Protein AF-X1VTB9-F1 (afdb_monomer)

Organism: NCBI:txid412755

Mean predicted aligned error: 8.74 Å

Foldseek 3Di:
DDEEAEDEEQEQAQADESAEQDAQQENYEYEHYEQEQHNAEPYEPDAQNHYNYEYEHYHYDNHNHAHYHDNYYHYHYHYDLPRFFLCAQWQWDKDDFPAWWAPSSQQANPFLDDWTIKTKDFDAFKDWTMKTKTFSVAKAWFKKKFWKWKAFQDPDWKKKKKWKWAAAPVPDIDTPDMDIDRDHDNDPVPRPDTDIDIDTDIHRMIMIIIIIRTHGGMIIMTTNYMTTGGPRD

Secondary structure (DSSP, 8-state):
---EEES-EEE--TTS-SEEE-TT--S-EEES-EEES-SSEEEEE--TT-BS-EEES-EEES-SSEEEEE-SBS-EEE--HHHHBTTTTPPPEEES-SB--S-GGGTTSS--SS-EEEEEEEESSS-EEEEEEEEEEEEEEEEEEEEEEEEE--TT---EEEEEEEESSSSS-EEEEEEEE----S-GGG---EEEEEEEEEEEEEEEEEEE-S--EEEEEEEEEEEEEE---

InterPro domains:
  IPR011050 Pectin lyase fold/virulence factor [SSF51126] (5-177)
  IPR012334 Pectin lyase fold [G3DSA:2.160.20.10] (1-123)
  IPR022441 Parallel beta-helix repeat-2 [TIGR03804] (18-64)
  IPR039448 Right handed beta helix domain [PF13229] (3-77)

Radius of gyration: 21.82 Å; Cα contacts (8 Å, |Δi|>4): 704; chains: 1; bounding box: 54×32×59 Å

Nearest PDB structures (foldseek):
  8iqe-assembly1_A  TM=3.278E-01  e=4.491E-06  Klebsiella phage VLC6
  8fdg-assembly1_A  TM=5.246E-01  e=2.686E-03  Homo sapiens
  7xyc-assembly1_A  TM=3.339E-01  e=5.557E-05  Klebsiella phage Kp7
  8c5g-assembly1_A  TM=4.663E-01  e=1.294E-02  Homo sapiens
  6i50-assembly1_A  TM=3.781E-01  e=1.682E-02  Spodoptera frugiperda

Structure (mmCIF, N/CA/C/O backbone):
data_AF-X1VTB9-F1
#
_entry.id   AF-X1VTB9-F1
#
loop_
_atom_site.group_PDB
_atom_site.id
_atom_site.type_symbol
_atom_site.label_atom_id
_atom_site.label_alt_id
_atom_site.label_comp_id
_atom_site.label_asym_id
_atom_site.label_entity_id
_atom_site.label_seq_id
_atom_site.pdbx_PDB_ins_code
_atom_site.Cartn_x
_atom_site.Cartn_y
_atom_site.Cartn_z
_atom_site.occupancy
_atom_site.B_iso_or_equiv
_atom_site.auth_seq_id
_atom_site.auth_comp_id
_atom_site.auth_asym_id
_atom_site.auth_atom_id
_atom_site.pdbx_PDB_model_num
ATOM 1 N N . ASP A 1 1 ? -15.730 -7.201 31.351 1.00 85.69 1 ASP A N 1
ATOM 2 C CA . ASP A 1 1 ? -16.719 -8.059 30.664 1.00 85.69 1 ASP A CA 1
ATOM 3 C C . ASP A 1 1 ? -15.997 -9.149 29.902 1.00 85.69 1 ASP A C 1
ATOM 5 O O . ASP A 1 1 ? -14.809 -9.267 30.089 1.00 85.69 1 ASP A O 1
ATOM 9 N N . TRP A 1 2 ? -16.691 -10.031 29.186 1.00 90.81 2 TRP A N 1
ATOM 10 C CA . TRP A 1 2 ? -16.076 -11.138 28.433 1.00 90.81 2 TRP A CA 1
ATOM 11 C C . TRP A 1 2 ? -16.922 -11.436 27.195 1.00 90.81 2 TRP A C 1
ATOM 13 O O . TRP A 1 2 ? -17.353 -12.569 26.968 1.00 90.81 2 TRP A O 1
ATOM 23 N N . ASN A 1 3 ? -17.272 -10.392 26.442 1.00 95.94 3 ASN A N 1
ATOM 24 C CA . ASN A 1 3 ? -18.124 -10.543 25.268 1.00 95.94 3 ASN A CA 1
ATOM 25 C C . ASN A 1 3 ? -17.295 -10.762 24.004 1.00 95.94 3 ASN A C 1
ATOM 27 O O . ASN A 1 3 ? -16.158 -10.304 23.896 1.00 95.94 3 ASN A O 1
ATOM 31 N N . ILE A 1 4 ? -17.915 -11.416 23.022 1.00 96.25 4 ILE A N 1
ATOM 32 C CA . ILE A 1 4 ? -17.405 -11.502 21.655 1.00 96.25 4 ILE A CA 1
ATOM 33 C C . ILE A 1 4 ? -18.403 -10.787 20.748 1.00 96.25 4 ILE A C 1
ATOM 35 O O . ILE A 1 4 ? -19.563 -11.188 20.656 1.00 96.25 4 ILE A O 1
ATOM 39 N N . ILE A 1 5 ? -17.950 -9.728 20.086 1.00 96.94 5 ILE A N 1
ATOM 40 C CA . ILE A 1 5 ? -18.726 -8.953 19.118 1.00 96.94 5 ILE A CA 1
ATOM 41 C C . ILE A 1 5 ? -18.139 -9.258 17.748 1.00 96.94 5 ILE A C 1
ATOM 43 O O . ILE A 1 5 ? -17.037 -8.807 17.434 1.00 96.94 5 ILE A O 1
ATOM 47 N N . SER A 1 6 ? -18.849 -10.058 16.953 1.00 96.56 6 SER A N 1
ATOM 48 C CA . SER A 1 6 ? -18.327 -10.536 15.672 1.00 96.56 6 SER A CA 1
ATOM 49 C C . SER A 1 6 ? -19.346 -10.595 14.549 1.00 96.56 6 SER A C 1
ATOM 51 O O . SER A 1 6 ? -20.549 -10.641 14.805 1.00 96.56 6 SER A O 1
ATOM 53 N N . ASP A 1 7 ? -18.833 -10.544 13.316 1.00 95.06 7 ASP A N 1
ATOM 54 C CA . ASP A 1 7 ? -19.584 -10.664 12.060 1.00 95.06 7 ASP A CA 1
ATOM 55 C C . ASP A 1 7 ? -20.713 -9.629 11.869 1.00 95.06 7 ASP A C 1
ATOM 57 O O . ASP A 1 7 ? -21.649 -9.837 11.090 1.00 95.06 7 ASP A O 1
ATOM 61 N N . ASN A 1 8 ? -20.641 -8.478 12.547 1.00 96.50 8 ASN A N 1
ATOM 62 C CA . ASN A 1 8 ? -21.623 -7.406 12.378 1.00 96.50 8 ASN A CA 1
ATOM 63 C C . ASN A 1 8 ? -21.300 -6.534 11.160 1.00 96.50 8 ASN A C 1
ATOM 65 O O . ASN A 1 8 ? -20.139 -6.339 10.797 1.00 96.50 8 ASN A O 1
ATOM 69 N N . GLN A 1 9 ? -22.339 -5.958 10.551 1.00 96.56 9 GLN A N 1
ATOM 70 C CA . GLN A 1 9 ? -22.217 -4.959 9.488 1.00 96.56 9 GLN A CA 1
ATOM 71 C C . GLN A 1 9 ? -22.796 -3.629 9.969 1.00 96.56 9 GLN A C 1
ATOM 73 O O . GLN A 1 9 ? -24.009 -3.495 10.127 1.00 96.56 9 GLN A O 1
ATOM 78 N N . CYS A 1 10 ? -21.929 -2.644 10.175 1.00 95.75 10 CYS A N 1
ATOM 79 C CA . CYS A 1 10 ? -22.282 -1.314 10.655 1.00 95.75 10 CYS A CA 1
ATOM 80 C C . CYS A 1 10 ? -22.034 -0.298 9.534 1.00 95.75 10 CYS A C 1
ATOM 82 O O . CYS A 1 10 ? -20.890 0.085 9.275 1.00 95.75 10 CYS A O 1
ATOM 84 N N . LEU A 1 11 ? -23.098 0.085 8.823 1.00 95.50 11 LEU A N 1
ATOM 85 C CA . LEU A 1 11 ? -23.012 0.791 7.541 1.00 95.50 11 LEU A CA 1
ATOM 86 C C . LEU A 1 11 ? -23.754 2.135 7.577 1.00 95.50 11 LEU A C 1
ATOM 88 O O . LEU A 1 11 ? -24.915 2.177 7.982 1.00 95.50 11 LEU A O 1
ATOM 92 N N . ASN A 1 12 ? -23.143 3.189 7.028 1.00 94.25 12 ASN A N 1
ATOM 93 C CA . ASN A 1 12 ? -23.790 4.470 6.699 1.00 94.25 12 ASN A CA 1
ATOM 94 C C . ASN A 1 12 ? -24.455 5.206 7.882 1.00 94.25 12 ASN A C 1
ATOM 96 O O . ASN A 1 12 ? -25.450 5.918 7.702 1.00 94.25 12 ASN A O 1
ATOM 100 N N . SER A 1 13 ? -23.942 5.052 9.104 1.00 92.00 13 SER A N 1
ATOM 101 C CA . SER A 1 13 ? -24.547 5.685 10.282 1.00 92.00 13 SER A CA 1
ATOM 102 C C . SER A 1 13 ? -24.167 7.164 10.377 1.00 92.00 13 SER A C 1
ATOM 104 O O . SER A 1 13 ? -23.154 7.501 10.969 1.00 92.00 13 SER A O 1
ATOM 106 N N . THR A 1 14 ? -24.986 8.071 9.841 1.00 90.69 14 THR A N 1
ATOM 107 C CA . THR A 1 14 ? -24.632 9.487 9.580 1.00 90.69 14 THR A CA 1
ATOM 108 C C . THR A 1 14 ? -24.033 10.284 10.753 1.00 90.69 14 THR A C 1
ATOM 110 O O . THR A 1 14 ? -23.287 11.217 10.501 1.00 90.69 14 THR A O 1
ATOM 113 N N . ASN A 1 15 ? -24.333 9.949 12.012 1.00 92.19 15 ASN A N 1
ATOM 114 C CA . ASN A 1 15 ? -23.818 10.650 13.204 1.00 92.19 15 ASN A CA 1
ATOM 115 C C . ASN A 1 15 ? -23.470 9.680 14.344 1.00 92.19 15 ASN A C 1
ATOM 117 O O . ASN A 1 15 ? -23.649 10.005 15.519 1.00 92.19 15 ASN A O 1
ATOM 121 N N . ALA A 1 16 ? -23.081 8.454 14.009 1.00 94.62 16 ALA A N 1
ATOM 122 C CA . ALA A 1 16 ? -22.786 7.438 15.007 1.00 94.62 16 ALA A CA 1
ATOM 123 C C . ALA A 1 16 ? -21.498 6.699 14.673 1.00 94.62 16 ALA A C 1
ATOM 125 O O . ALA A 1 16 ? -20.973 6.795 13.561 1.00 94.62 16 ALA A O 1
ATOM 126 N N . ASP A 1 17 ? -21.018 5.974 15.672 1.00 96.81 17 ASP A N 1
ATOM 127 C CA . ASP A 1 17 ? -19.964 4.988 15.512 1.00 96.81 17 ASP A CA 1
ATOM 128 C C . ASP A 1 17 ? -20.544 3.688 14.947 1.00 96.81 17 ASP A C 1
ATOM 130 O O . ASP A 1 17 ? -21.735 3.409 15.111 1.00 96.81 17 ASP A O 1
ATOM 134 N N . GLY A 1 18 ? -19.706 2.874 14.308 1.00 97.00 18 GLY A N 1
ATOM 135 C CA . GLY A 1 18 ? -20.114 1.539 13.879 1.00 97.00 18 GLY A CA 1
ATOM 136 C C . GLY A 1 18 ? -20.363 0.619 15.077 1.00 97.00 18 GLY A C 1
ATOM 137 O O . GLY A 1 18 ? -21.454 0.073 15.238 1.00 97.00 18 GLY A O 1
ATOM 138 N N . ILE A 1 19 ? -19.362 0.473 15.945 1.00 97.06 19 ILE A N 1
ATOM 139 C CA . ILE A 1 19 ? -19.459 -0.242 17.225 1.00 97.06 19 ILE A CA 1
ATOM 140 C C . ILE A 1 19 ? -19.008 0.697 18.339 1.00 97.06 19 ILE A C 1
ATOM 142 O O . ILE A 1 19 ? -17.944 1.307 18.254 1.00 97.06 19 ILE A O 1
ATOM 146 N N . TYR A 1 20 ? -19.807 0.781 19.398 1.00 96.56 20 TYR A N 1
ATOM 147 C CA . TYR A 1 20 ? -19.565 1.656 20.539 1.00 96.56 20 TYR A CA 1
ATOM 148 C C . TYR A 1 20 ? -19.321 0.831 21.805 1.00 96.56 20 TYR A C 1
ATOM 150 O O . TYR A 1 20 ? -20.203 0.093 22.249 1.00 96.56 20 TYR A O 1
ATOM 158 N N . VAL A 1 21 ? -18.135 0.970 22.394 1.00 95.88 21 VAL A N 1
ATOM 159 C CA . VAL A 1 21 ? -17.748 0.333 23.656 1.00 95.88 21 VAL A CA 1
ATOM 160 C C . VAL A 1 21 ? -17.904 1.366 24.767 1.00 95.88 21 VAL A C 1
ATOM 162 O O . VAL A 1 21 ? -17.142 2.329 24.864 1.00 95.88 21 VAL A O 1
ATOM 165 N N . SER A 1 22 ? -18.962 1.190 25.558 1.00 94.81 22 SER A N 1
ATOM 166 C CA . SER A 1 22 ? -19.358 2.111 26.627 1.00 94.81 22 SER A CA 1
ATOM 167 C C . SER A 1 22 ? -18.479 1.969 27.874 1.00 94.81 22 SER A C 1
ATOM 169 O O . SER A 1 22 ? -17.755 0.995 28.023 1.00 94.81 22 SER A O 1
ATOM 171 N N . THR A 1 23 ? -18.591 2.930 28.795 1.00 95.06 23 THR A N 1
ATOM 172 C CA . THR A 1 23 ? -17.895 2.969 30.091 1.00 95.06 23 THR A CA 1
ATOM 173 C C . THR A 1 23 ? -17.901 1.623 30.822 1.00 95.06 23 THR A C 1
ATOM 175 O O . THR A 1 23 ? -18.942 0.971 30.897 1.00 95.06 23 THR A O 1
ATOM 178 N N . ASP A 1 24 ? -16.748 1.268 31.399 1.00 94.44 24 ASP A N 1
ATOM 179 C CA . ASP A 1 24 ? -16.496 0.048 32.185 1.00 94.44 24 ASP A CA 1
ATOM 180 C C . ASP A 1 24 ? -16.687 -1.275 31.411 1.00 94.44 24 ASP A C 1
ATOM 182 O O . ASP A 1 24 ? -16.767 -2.347 32.017 1.00 94.44 24 ASP A O 1
ATOM 186 N N . ALA A 1 25 ? -16.738 -1.221 30.072 1.00 95.81 25 ALA A N 1
ATOM 187 C CA . ALA A 1 25 ? -16.795 -2.408 29.227 1.00 95.81 25 ALA A CA 1
ATOM 188 C C . ALA A 1 25 ? -15.388 -2.958 28.959 1.00 95.81 25 ALA A C 1
ATOM 190 O O . ALA A 1 25 ? -14.630 -2.455 28.124 1.00 95.81 25 ALA A O 1
ATOM 191 N N . ASN A 1 26 ? -15.070 -4.027 29.680 1.00 96.00 26 ASN A N 1
ATOM 192 C CA . ASN A 1 26 ? -13.715 -4.575 29.775 1.00 96.00 26 ASN A CA 1
ATOM 193 C C . ASN A 1 26 ? -13.594 -5.959 29.126 1.00 96.00 26 ASN A C 1
ATOM 195 O O . ASN A 1 26 ? -14.612 -6.620 28.957 1.00 96.00 26 ASN A O 1
ATOM 199 N N . ASP A 1 27 ? -12.383 -6.410 28.815 1.00 96.44 27 ASP A N 1
ATOM 200 C CA . ASP A 1 27 ? -12.055 -7.764 28.325 1.00 96.44 27 ASP A CA 1
ATOM 201 C C . ASP A 1 27 ? -12.965 -8.305 27.196 1.00 96.44 27 ASP A C 1
ATOM 203 O O . ASP A 1 27 ? -13.314 -9.488 27.149 1.00 96.44 27 ASP A O 1
ATOM 207 N N . ASN A 1 28 ? -13.372 -7.442 26.259 1.00 96.62 28 ASN A N 1
ATOM 208 C CA . ASN A 1 28 ? -14.161 -7.851 25.096 1.00 96.62 28 ASN A CA 1
ATOM 209 C C . ASN A 1 28 ? -13.268 -8.140 23.888 1.00 96.62 28 ASN A C 1
ATOM 211 O O . ASN A 1 28 ? -12.284 -7.445 23.646 1.00 96.62 28 ASN A O 1
ATOM 215 N N . LEU A 1 29 ? -13.668 -9.118 23.077 1.00 96.62 29 LEU A N 1
ATOM 216 C CA . LEU A 1 29 ? -13.105 -9.362 21.752 1.00 96.62 29 LEU A CA 1
ATOM 217 C C . LEU A 1 29 ? -14.059 -8.814 20.690 1.00 96.62 29 LEU A C 1
ATOM 219 O O . LEU A 1 29 ? -15.187 -9.286 20.551 1.00 96.62 29 LEU A O 1
ATOM 223 N N . ILE A 1 30 ? -13.599 -7.840 19.916 1.00 96.62 30 ILE A N 1
ATOM 224 C CA . ILE A 1 30 ? -14.330 -7.264 18.790 1.00 96.62 30 ILE A CA 1
ATOM 225 C C . ILE A 1 30 ? -13.622 -7.727 17.528 1.00 96.62 30 ILE A C 1
ATOM 227 O O . ILE A 1 30 ? -12.510 -7.274 17.256 1.00 96.62 30 ILE A O 1
ATOM 231 N N . THR A 1 31 ? -14.231 -8.645 16.778 1.00 95.38 31 THR A N 1
ATOM 232 C CA . THR A 1 31 ? -13.564 -9.289 15.640 1.00 95.38 31 THR A CA 1
ATOM 233 C C . THR A 1 31 ? -14.423 -9.439 14.401 1.00 95.38 31 THR A C 1
ATOM 235 O O . THR A 1 31 ? -15.628 -9.604 14.502 1.00 95.38 31 THR A O 1
ATOM 238 N N . ASP A 1 32 ? -13.810 -9.391 13.220 1.00 92.00 32 ASP A N 1
ATOM 239 C CA . ASP A 1 32 ? -14.457 -9.719 11.938 1.00 92.00 32 ASP A CA 1
ATOM 240 C C . ASP A 1 32 ? -15.696 -8.867 11.589 1.00 92.00 32 ASP A C 1
ATOM 242 O O . ASP A 1 32 ? -16.509 -9.225 10.735 1.00 92.00 32 ASP A O 1
ATOM 246 N N . ASN A 1 33 ? -15.843 -7.690 12.202 1.00 94.44 33 ASN A N 1
ATOM 247 C CA . ASN A 1 33 ? -16.931 -6.769 11.880 1.00 94.44 33 ASN A CA 1
ATOM 248 C C . ASN A 1 33 ? -16.588 -5.921 10.645 1.00 94.44 33 ASN A C 1
ATOM 250 O O . ASN A 1 33 ? -15.422 -5.679 10.328 1.00 94.44 33 ASN A O 1
ATOM 254 N N . LEU A 1 34 ? -17.612 -5.447 9.939 1.00 92.25 34 LEU A N 1
ATOM 255 C CA . LEU A 1 34 ? -17.501 -4.543 8.798 1.00 92.25 34 LEU A CA 1
ATOM 256 C C . LEU A 1 34 ? -18.112 -3.184 9.154 1.00 92.25 34 LEU A C 1
ATOM 258 O O . LEU A 1 34 ? -19.333 -3.065 9.221 1.00 92.25 34 LEU A O 1
ATOM 262 N N . C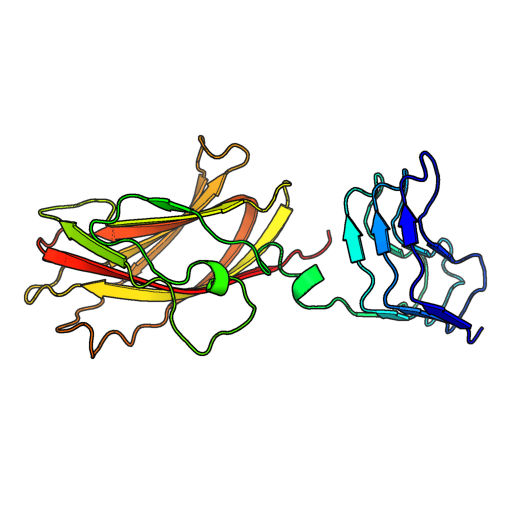YS A 1 35 ? -17.278 -2.160 9.328 1.00 94.00 35 CYS A N 1
ATOM 263 C CA . CYS A 1 35 ? -17.706 -0.802 9.664 1.00 94.00 35 CYS A CA 1
ATOM 264 C C . CYS A 1 35 ? -17.405 0.166 8.506 1.00 94.00 35 CYS A C 1
ATOM 266 O O . CYS A 1 35 ? -16.252 0.565 8.313 1.00 94.00 35 CYS A O 1
ATOM 268 N N . LEU A 1 36 ? -18.432 0.547 7.739 1.00 91.38 36 LEU A N 1
ATOM 269 C CA . LEU A 1 36 ? -18.297 1.383 6.538 1.00 91.38 36 LEU A CA 1
ATOM 270 C C . LEU A 1 36 ? -19.115 2.672 6.633 1.00 91.38 36 LEU A C 1
ATOM 272 O O . LEU A 1 36 ? -20.283 2.633 7.020 1.00 91.38 36 LEU A O 1
ATOM 276 N N . ASP A 1 37 ? -18.523 3.785 6.202 1.00 91.81 37 ASP A N 1
ATOM 277 C CA . ASP A 1 37 ? -19.203 5.067 5.968 1.00 91.81 37 ASP A CA 1
ATOM 278 C C . ASP A 1 37 ? -20.016 5.584 7.176 1.00 91.81 37 ASP A C 1
ATOM 280 O O . ASP A 1 37 ? -21.054 6.233 7.027 1.00 91.81 37 ASP A O 1
ATOM 284 N N . ASN A 1 38 ? -19.579 5.284 8.403 1.00 93.44 38 ASN A N 1
ATOM 285 C CA . ASN A 1 38 ? -20.201 5.835 9.607 1.00 93.44 38 ASN A CA 1
ATOM 286 C C . ASN A 1 38 ? -19.730 7.280 9.826 1.00 93.44 38 ASN A C 1
ATOM 288 O O . ASN A 1 38 ? -18.606 7.636 9.494 1.00 93.44 38 ASN A O 1
ATOM 292 N N . GLY A 1 39 ? -20.584 8.132 10.381 1.00 93.62 39 GLY A N 1
ATOM 293 C CA . GLY A 1 39 ? -20.320 9.560 10.551 1.00 93.62 39 GLY A CA 1
ATOM 294 C C . GLY A 1 39 ? -19.174 9.854 11.514 1.00 93.62 39 GLY A C 1
ATOM 295 O O . GLY A 1 39 ? -18.471 10.843 11.326 1.00 93.62 39 GLY A O 1
ATOM 296 N N . ASN A 1 40 ? -18.964 8.976 12.500 1.00 95.56 40 ASN A N 1
ATOM 297 C CA . ASN A 1 40 ? -17.880 9.078 13.472 1.00 95.56 40 ASN A CA 1
ATOM 298 C C . ASN A 1 40 ? -16.833 7.976 13.233 1.00 95.56 40 ASN A C 1
ATOM 300 O O . ASN A 1 40 ? -16.237 7.928 12.157 1.00 95.56 40 ASN A O 1
ATOM 304 N N . TYR A 1 41 ? -16.578 7.114 14.222 1.00 94.31 41 TYR A N 1
ATOM 305 C CA . TYR A 1 41 ? -15.556 6.075 14.147 1.00 94.31 41 TYR A CA 1
ATOM 306 C C . TYR A 1 41 ? -16.127 4.733 13.680 1.00 94.31 41 TYR A C 1
ATOM 308 O O . TYR A 1 41 ? -17.306 4.433 13.861 1.00 94.31 41 TYR A O 1
ATOM 316 N N . GLY A 1 42 ? -15.282 3.873 13.111 1.00 94.62 42 GLY A N 1
ATOM 317 C CA . GLY A 1 42 ? -15.662 2.484 12.847 1.00 94.62 42 GLY A CA 1
ATOM 318 C C . GLY A 1 42 ? -15.903 1.704 14.144 1.00 94.62 42 GLY A C 1
ATOM 319 O O . GLY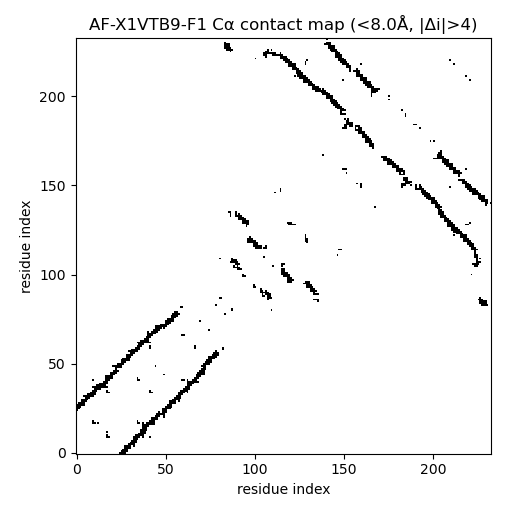 A 1 42 ? -16.965 1.106 14.319 1.00 94.62 42 GLY A O 1
ATOM 320 N N . ILE A 1 43 ? -14.939 1.751 15.067 1.00 95.88 43 ILE A N 1
ATOM 321 C CA . ILE A 1 43 ? -15.079 1.280 16.454 1.00 95.88 43 ILE A CA 1
ATOM 322 C C . ILE A 1 43 ? -14.650 2.407 17.399 1.00 95.88 43 ILE A C 1
ATOM 324 O O . ILE A 1 43 ? -13.597 3.010 17.208 1.00 95.88 43 ILE A O 1
ATOM 328 N N . ASN A 1 44 ? -15.452 2.681 18.425 1.00 96.81 44 ASN A N 1
ATOM 329 C CA . ASN A 1 44 ? -15.187 3.721 19.413 1.00 96.81 44 ASN A CA 1
ATOM 330 C C . ASN A 1 44 ? -15.138 3.132 20.828 1.00 96.81 44 ASN A C 1
ATOM 332 O O . ASN A 1 44 ? -16.173 2.745 21.374 1.00 96.81 44 ASN A O 1
ATOM 336 N N . ILE A 1 45 ? -13.945 3.086 21.423 1.00 95.44 45 ILE A N 1
ATOM 337 C CA . ILE A 1 45 ? -13.733 2.843 22.851 1.00 95.44 45 ILE A CA 1
ATOM 338 C C . ILE A 1 45 ? -13.650 4.200 23.538 1.00 95.44 45 ILE A C 1
ATOM 340 O O . ILE A 1 45 ? -12.636 4.893 23.487 1.00 95.44 45 ILE A O 1
ATOM 344 N N . VAL A 1 46 ? -14.758 4.601 24.157 1.00 95.12 46 VAL A N 1
ATOM 345 C CA . VAL A 1 46 ? -15.000 6.016 24.471 1.00 95.12 46 VAL A CA 1
ATOM 346 C C . VAL A 1 46 ? -14.397 6.485 25.800 1.00 95.12 46 VAL A C 1
ATOM 348 O O . VAL A 1 46 ? -14.239 7.685 26.020 1.00 95.12 46 VAL A O 1
ATOM 351 N N . HIS A 1 47 ? -14.051 5.570 26.708 1.00 95.00 47 HIS A N 1
ATOM 352 C CA . HIS A 1 47 ? -13.610 5.916 28.061 1.00 95.00 47 HIS A CA 1
ATOM 353 C C . HIS A 1 47 ? -12.387 5.125 28.507 1.00 95.00 47 HIS A C 1
ATOM 355 O O . HIS A 1 47 ? -12.306 3.925 28.273 1.00 95.00 47 HIS A O 1
ATOM 361 N N . SER A 1 48 ? -11.523 5.777 29.290 1.00 95.00 48 SER A N 1
ATOM 362 C CA . SER A 1 48 ? -10.303 5.193 29.873 1.00 95.00 48 SER A CA 1
ATOM 363 C C . SER A 1 48 ? -10.546 4.062 30.858 1.00 95.00 48 SER A C 1
ATOM 365 O O . SER A 1 48 ? -9.607 3.365 31.229 1.00 95.00 48 SER A O 1
ATOM 367 N N . THR A 1 49 ? -11.787 3.889 31.310 1.00 95.19 49 THR A N 1
ATOM 368 C CA . THR A 1 49 ? -12.167 2.765 32.165 1.00 95.19 49 THR A CA 1
ATOM 369 C C . THR A 1 49 ? -12.509 1.502 31.384 1.00 95.19 49 THR A C 1
ATOM 371 O O . THR A 1 49 ? -12.676 0.467 32.015 1.00 95.19 49 THR A O 1
ATOM 374 N N . CYS A 1 50 ? -12.592 1.569 30.050 1.00 95.81 50 CYS A N 1
ATOM 375 C CA . CYS A 1 50 ? -12.709 0.392 29.195 1.00 95.81 50 CYS A CA 1
ATOM 376 C C . CYS A 1 50 ? -11.314 -0.222 29.058 1.00 95.81 50 CYS A C 1
ATOM 378 O O . CYS A 1 50 ? -10.451 0.371 28.403 1.00 95.81 50 CYS A O 1
ATOM 380 N N . ASP A 1 51 ? -11.081 -1.363 29.699 1.00 94.69 51 ASP A N 1
ATOM 381 C CA . ASP A 1 51 ? -9.764 -1.986 29.773 1.00 94.69 51 ASP A CA 1
ATOM 382 C C . ASP A 1 51 ? -9.680 -3.371 29.114 1.00 94.69 51 ASP A C 1
ATOM 384 O O . ASP A 1 51 ? -10.662 -4.110 29.026 1.00 94.69 51 ASP A O 1
ATOM 388 N N . ARG A 1 52 ? -8.485 -3.715 28.613 1.00 94.31 52 ARG A N 1
ATOM 389 C CA . ARG A 1 52 ? -8.150 -5.051 28.074 1.00 94.31 52 ARG A CA 1
ATOM 390 C C . ARG A 1 52 ? -9.044 -5.534 26.927 1.00 94.31 52 ARG A C 1
ATOM 392 O O . ARG A 1 52 ? -9.286 -6.729 26.779 1.00 94.31 52 ARG A O 1
ATOM 399 N N . ASN A 1 53 ? -9.553 -4.624 26.102 1.00 95.69 53 ASN A N 1
ATOM 400 C CA . ASN A 1 53 ? -10.323 -4.998 24.918 1.00 95.69 53 ASN A CA 1
ATOM 401 C C . ASN A 1 53 ? -9.388 -5.384 23.764 1.00 95.69 53 ASN A C 1
ATOM 403 O O . ASN A 1 53 ? -8.337 -4.778 23.583 1.00 95.69 53 ASN A O 1
ATOM 407 N N . VAL A 1 54 ? -9.779 -6.363 22.954 1.00 95.81 54 VAL A N 1
ATOM 408 C CA . VAL A 1 54 ? -9.025 -6.797 21.773 1.00 95.81 54 VAL A CA 1
ATOM 409 C C . VAL A 1 54 ? -9.838 -6.492 20.524 1.00 95.81 54 VAL A C 1
ATOM 411 O O . VAL A 1 54 ? -10.971 -6.952 20.388 1.00 95.81 54 VAL A O 1
ATOM 414 N N . LEU A 1 55 ? -9.262 -5.724 19.603 1.00 94.56 55 LEU A N 1
ATOM 415 C CA . LEU A 1 55 ? -9.840 -5.418 18.297 1.00 94.56 55 LEU A CA 1
ATOM 416 C C . LEU A 1 55 ? -9.046 -6.170 17.238 1.00 94.56 55 LEU A C 1
ATOM 418 O O . LEU A 1 55 ? -7.898 -5.828 16.977 1.00 94.56 55 LEU A O 1
ATOM 422 N N . GLU A 1 56 ? -9.651 -7.163 16.599 1.00 92.44 56 GLU A N 1
ATOM 423 C CA . GLU A 1 56 ? -8.958 -8.039 15.651 1.00 92.44 56 GLU A CA 1
ATOM 424 C C . GLU A 1 56 ? -9.733 -8.147 14.330 1.00 92.44 56 GLU A C 1
ATOM 426 O O . GLU A 1 56 ? -10.952 -8.142 14.325 1.00 92.44 56 GLU A O 1
ATOM 431 N N . ASN A 1 57 ? -9.070 -8.179 13.174 1.00 88.25 57 ASN A N 1
ATOM 432 C CA . ASN A 1 57 ? -9.702 -8.501 11.877 1.00 88.25 57 ASN A CA 1
ATOM 433 C C . ASN A 1 57 ? -10.951 -7.670 11.462 1.00 88.25 57 ASN A C 1
ATOM 435 O O . ASN A 1 57 ? -11.671 -8.041 10.537 1.00 88.25 57 ASN A O 1
ATOM 439 N N . ASN A 1 58 ? -11.192 -6.491 12.049 1.00 90.25 58 ASN A N 1
ATOM 440 C CA . ASN A 1 58 ? -12.336 -5.631 11.699 1.00 90.25 58 ASN A CA 1
ATOM 441 C C . ASN A 1 58 ? -12.064 -4.770 10.456 1.00 90.25 58 ASN A C 1
ATOM 443 O O . ASN A 1 58 ? -11.069 -4.055 10.379 1.00 90.25 58 ASN A O 1
ATOM 447 N N . ARG A 1 59 ? -12.939 -4.796 9.454 1.00 87.75 59 ARG A N 1
ATOM 448 C CA . ARG A 1 59 ? -12.761 -4.054 8.196 1.00 87.75 59 ARG A CA 1
ATOM 449 C C . ARG A 1 59 ? -13.377 -2.661 8.289 1.00 87.75 59 ARG A C 1
ATOM 451 O O . ARG A 1 59 ? -14.550 -2.529 8.628 1.00 87.75 59 ARG A O 1
ATOM 458 N N . PHE A 1 60 ? -12.604 -1.642 7.915 1.00 87.62 60 PHE A N 1
ATOM 459 C CA . PHE A 1 60 ? -13.004 -0.235 7.981 1.00 87.62 60 PHE A CA 1
ATOM 460 C C . PHE A 1 60 ? -12.867 0.452 6.622 1.00 87.62 60 PHE A C 1
ATOM 462 O O . PHE A 1 60 ? -11.880 0.229 5.925 1.00 87.62 60 PHE A O 1
ATOM 469 N N . ASN A 1 61 ? -13.805 1.329 6.271 1.00 84.19 61 ASN A N 1
ATOM 470 C CA . ASN A 1 61 ? -13.663 2.258 5.146 1.00 84.19 61 ASN A CA 1
ATOM 471 C C . ASN A 1 61 ? -14.592 3.465 5.336 1.00 84.19 61 ASN A C 1
ATOM 473 O O . ASN A 1 61 ? -15.688 3.303 5.864 1.00 84.19 61 ASN A O 1
ATOM 477 N N . GLY A 1 62 ? -14.161 4.654 4.917 1.00 80.19 62 GLY A N 1
ATOM 478 C CA . GLY A 1 62 ? -15.022 5.840 4.812 1.00 80.19 62 GLY A CA 1
ATOM 479 C C . GLY A 1 62 ? -15.638 6.379 6.112 1.00 80.19 62 GLY A C 1
ATOM 480 O O . GLY A 1 62 ? -16.511 7.238 6.047 1.00 80.19 62 GLY A O 1
ATOM 481 N N . ASN A 1 63 ? -15.214 5.913 7.292 1.00 87.38 63 ASN A N 1
ATOM 482 C CA . ASN A 1 63 ? -15.723 6.427 8.568 1.00 87.38 63 ASN A CA 1
ATOM 483 C C . ASN A 1 63 ? -15.200 7.857 8.819 1.00 87.38 63 ASN A C 1
ATOM 485 O O . ASN A 1 63 ? -14.000 8.106 8.700 1.00 87.38 63 ASN A O 1
ATOM 489 N N . GLY A 1 64 ? -16.097 8.792 9.135 1.00 88.00 64 GLY A N 1
ATOM 490 C CA . GLY A 1 64 ? -15.863 10.234 9.045 1.00 88.00 64 GLY A CA 1
ATOM 491 C C . GLY A 1 64 ? -14.870 10.812 10.054 1.00 88.00 64 GLY A C 1
ATOM 492 O O . GLY A 1 64 ? -14.123 11.723 9.701 1.00 88.00 64 GLY A O 1
ATOM 493 N N . ALA A 1 65 ? -14.836 10.296 11.286 1.00 88.31 65 ALA A N 1
ATOM 494 C CA . ALA A 1 65 ? -13.908 10.755 12.327 1.00 88.31 65 ALA A CA 1
ATOM 495 C C . ALA A 1 65 ? -12.629 9.906 12.421 1.00 88.31 65 ALA A C 1
ATOM 497 O O . ALA A 1 65 ? -11.628 10.372 12.960 1.00 88.31 65 ALA A O 1
ATOM 498 N N . GLY A 1 66 ? -12.653 8.672 11.909 1.00 85.12 66 GLY A N 1
ATOM 499 C CA . GLY A 1 66 ? -11.512 7.756 11.922 1.00 85.12 66 GLY A CA 1
ATOM 500 C C . GLY A 1 66 ? -11.928 6.285 11.907 1.00 85.12 66 GLY A C 1
ATOM 501 O O . GLY A 1 66 ? -13.106 5.940 11.978 1.00 85.12 66 GLY A O 1
ATOM 502 N N . THR A 1 67 ? -10.959 5.377 11.820 1.00 89.88 67 THR A N 1
ATOM 503 C CA . THR A 1 67 ? -11.228 3.929 11.847 1.00 89.88 67 THR A CA 1
ATOM 504 C C . THR A 1 67 ? -11.509 3.436 13.264 1.00 89.88 67 THR A C 1
ATOM 506 O O . THR A 1 67 ? -12.531 2.786 13.492 1.00 89.88 67 THR A O 1
ATOM 509 N N . ILE A 1 68 ? -10.637 3.780 14.211 1.00 92.50 68 ILE A N 1
ATOM 510 C CA . ILE A 1 68 ? -10.719 3.394 15.620 1.00 92.50 68 ILE A CA 1
ATOM 511 C C . ILE A 1 68 ? -10.450 4.633 16.477 1.00 92.50 68 ILE A C 1
ATOM 513 O O . ILE A 1 68 ? -9.463 5.329 16.256 1.00 92.50 68 ILE A O 1
ATOM 517 N N . ASN A 1 69 ? -11.307 4.889 17.464 1.00 93.94 69 ASN A N 1
ATOM 518 C CA . ASN A 1 69 ? -10.968 5.739 18.603 1.00 93.94 69 ASN A CA 1
ATOM 519 C C . ASN A 1 69 ? -10.730 4.846 19.815 1.00 93.94 69 ASN A C 1
ATOM 521 O O . ASN A 1 69 ? -11.623 4.086 20.191 1.00 93.94 69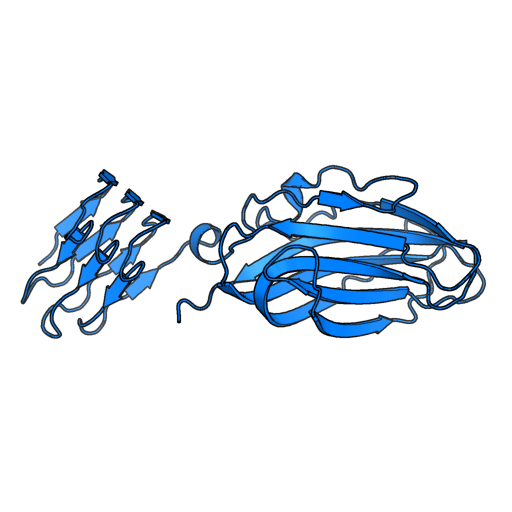 ASN A O 1
ATOM 525 N N . ASP A 1 70 ? -9.555 4.954 20.426 1.00 93.25 70 ASP A N 1
ATOM 526 C CA . ASP A 1 70 ? -9.216 4.236 21.648 1.00 93.25 70 ASP A CA 1
ATOM 527 C C . ASP A 1 70 ? -8.849 5.223 22.752 1.00 93.25 70 ASP A C 1
ATOM 529 O O . ASP A 1 70 ? -7.722 5.696 22.866 1.00 93.25 70 ASP A O 1
ATOM 533 N N . SER A 1 71 ? -9.849 5.565 23.557 1.00 94.31 71 SER A N 1
ATOM 534 C CA . SER A 1 71 ? -9.652 6.286 24.813 1.00 94.31 71 SER A CA 1
ATOM 535 C C . SER A 1 71 ? -9.496 5.339 26.002 1.00 94.31 71 SER A C 1
ATOM 537 O O . SER A 1 71 ? -9.421 5.834 27.124 1.00 94.31 71 SER A O 1
ATOM 539 N N . GLY A 1 72 ? -9.506 4.018 25.774 1.00 91.75 72 GLY A N 1
ATOM 540 C CA . GLY A 1 72 ? -9.390 2.969 26.781 1.00 91.75 72 GLY A CA 1
ATOM 541 C C . GLY A 1 72 ? -7.987 2.837 27.364 1.00 91.75 72 GLY A C 1
ATOM 542 O O . GLY A 1 72 ? -7.093 3.647 27.118 1.00 91.75 72 GLY A O 1
ATOM 543 N N . THR A 1 73 ? -7.792 1.807 28.183 1.00 88.06 73 THR A N 1
ATOM 544 C CA . THR A 1 73 ? -6.461 1.427 28.669 1.00 88.06 73 THR A CA 1
ATOM 545 C C . THR A 1 73 ? -6.180 -0.031 28.337 1.00 88.06 73 THR A C 1
ATOM 547 O O . THR A 1 73 ? -7.039 -0.887 28.512 1.00 88.06 73 THR A O 1
ATOM 550 N N . ASP A 1 74 ? -4.970 -0.331 27.860 1.00 91.50 74 ASP A N 1
ATOM 551 C CA . ASP A 1 74 ? -4.569 -1.708 27.520 1.00 91.50 74 ASP A CA 1
ATOM 552 C C . ASP A 1 74 ? -5.455 -2.360 26.437 1.00 91.50 74 ASP A C 1
ATOM 554 O O . ASP A 1 74 ? -5.703 -3.564 26.453 1.00 91.50 74 ASP A O 1
ATOM 558 N N . THR A 1 75 ? -5.977 -1.563 25.500 1.00 91.75 75 THR A N 1
ATOM 559 C CA . THR A 1 75 ? -6.627 -2.091 24.298 1.00 91.75 75 THR A CA 1
ATOM 560 C C . THR A 1 75 ? -5.561 -2.648 23.356 1.00 91.75 75 THR A C 1
ATOM 562 O O . THR A 1 75 ? -4.599 -1.963 23.005 1.00 91.75 75 THR A O 1
ATOM 565 N N . GLU A 1 76 ? -5.746 -3.879 22.893 1.00 92.50 76 GLU A N 1
ATOM 566 C CA . GLU A 1 76 ? -4.885 -4.495 21.891 1.00 92.50 76 GLU A CA 1
ATOM 567 C C . GLU A 1 76 ? -5.542 -4.415 20.509 1.00 92.50 76 GLU A C 1
ATOM 569 O O . GLU A 1 76 ? -6.602 -4.996 20.275 1.00 92.50 76 GLU A O 1
ATOM 574 N N . ILE A 1 77 ? -4.906 -3.715 19.569 1.00 89.50 77 ILE A N 1
ATOM 575 C CA . ILE A 1 77 ? -5.378 -3.612 18.184 1.00 89.50 77 ILE A CA 1
ATOM 576 C C . ILE A 1 77 ? -4.532 -4.536 17.301 1.00 89.50 77 ILE A C 1
ATOM 578 O O . ILE A 1 77 ? -3.345 -4.300 17.080 1.00 89.50 77 ILE A O 1
ATOM 582 N N . ARG A 1 78 ? -5.158 -5.586 16.769 1.00 88.06 78 ARG A N 1
ATOM 583 C CA . ARG A 1 78 ? -4.565 -6.594 15.883 1.00 88.06 78 ARG A CA 1
ATOM 584 C C . ARG A 1 78 ? -5.107 -6.432 14.467 1.00 88.06 78 ARG A C 1
ATOM 586 O O . ARG A 1 78 ? -6.130 -7.006 14.093 1.00 88.06 78 ARG A O 1
ATOM 593 N N . LEU A 1 79 ? -4.418 -5.626 13.667 1.00 78.50 79 LEU A N 1
ATOM 594 C CA . LEU A 1 79 ? -4.752 -5.462 12.255 1.00 78.50 79 LEU A CA 1
ATOM 595 C C . LEU A 1 79 ? -4.117 -6.577 11.413 1.00 78.50 79 LEU A C 1
ATOM 597 O O . LEU A 1 79 ? -2.957 -6.942 11.584 1.00 78.50 79 LEU A O 1
ATOM 601 N N . THR A 1 80 ? -4.880 -7.096 10.460 1.00 74.81 80 THR A N 1
ATOM 602 C CA . THR A 1 80 ? -4.380 -7.938 9.372 1.00 74.81 80 THR A CA 1
ATOM 603 C C . THR A 1 80 ? -3.487 -7.139 8.431 1.00 74.81 80 THR A C 1
ATOM 605 O O . THR A 1 80 ? -3.632 -5.924 8.267 1.00 74.81 80 THR A O 1
ATOM 608 N N . MET A 1 81 ? -2.639 -7.851 7.689 1.00 67.88 81 MET A N 1
ATOM 609 C CA . MET A 1 81 ? -1.876 -7.252 6.595 1.00 67.88 81 MET A CA 1
ATOM 610 C C . MET A 1 81 ? -2.756 -6.543 5.564 1.00 67.88 81 MET A C 1
ATOM 612 O O . MET A 1 81 ? -2.353 -5.504 5.063 1.00 67.88 81 MET A O 1
ATOM 616 N N . ALA A 1 82 ? -3.960 -7.044 5.277 1.00 68.31 82 ALA A N 1
ATOM 617 C CA . ALA A 1 82 ? -4.883 -6.397 4.343 1.00 68.31 82 ALA A CA 1
ATOM 618 C C . ALA A 1 82 ? -5.429 -5.052 4.862 1.00 68.31 82 ALA A C 1
ATOM 620 O O . ALA A 1 82 ? -5.856 -4.213 4.075 1.00 68.31 82 ALA A O 1
ATOM 621 N N . GLN A 1 83 ? -5.430 -4.838 6.181 1.00 72.69 83 GLN A N 1
ATOM 622 C CA . GLN A 1 83 ? -5.852 -3.577 6.797 1.00 72.69 83 GLN A CA 1
ATOM 623 C C . GLN A 1 83 ? -4.709 -2.569 6.891 1.00 72.69 83 GLN A C 1
ATOM 625 O O . GLN A 1 83 ? -4.954 -1.372 6.758 1.00 72.69 83 GLN A O 1
ATOM 630 N N . MET A 1 84 ? -3.483 -3.049 7.107 1.00 82.06 84 MET A N 1
ATOM 631 C CA . MET A 1 84 ? -2.298 -2.198 7.204 1.00 82.06 84 MET A CA 1
ATOM 632 C C . MET A 1 84 ? -1.714 -1.856 5.832 1.00 82.06 84 MET A C 1
ATOM 634 O O . MET A 1 84 ? -1.309 -0.724 5.606 1.00 82.06 84 MET A O 1
ATOM 638 N N . ASN A 1 85 ? -1.667 -2.808 4.898 1.00 90.12 85 ASN A N 1
ATOM 639 C CA . ASN A 1 85 ? -1.115 -2.598 3.565 1.00 90.12 85 ASN A CA 1
ATOM 640 C C . ASN A 1 85 ? -2.179 -2.032 2.616 1.00 90.12 85 ASN A C 1
ATOM 642 O O . ASN A 1 85 ? -3.020 -2.766 2.098 1.00 90.12 85 ASN A O 1
ATOM 646 N N . ARG A 1 86 ? -2.090 -0.737 2.311 1.00 91.06 86 ARG A N 1
ATOM 647 C CA . ARG A 1 86 ? -2.985 -0.036 1.373 1.00 91.06 86 ARG A CA 1
ATOM 648 C C . ARG A 1 86 ? -2.861 -0.504 -0.076 1.00 91.06 86 ARG A C 1
ATOM 650 O O . ARG A 1 86 ? -3.723 -0.184 -0.888 1.00 91.06 86 ARG A O 1
ATOM 657 N N . LEU A 1 87 ? -1.823 -1.274 -0.398 1.00 93.12 87 LEU A N 1
ATOM 658 C CA . LEU A 1 87 ? -1.638 -1.896 -1.708 1.00 93.12 87 LEU A CA 1
ATOM 659 C C . LEU A 1 87 ? -2.106 -3.352 -1.754 1.00 93.12 87 LEU A C 1
ATOM 661 O O . LEU A 1 87 ? -2.010 -3.968 -2.814 1.00 93.12 87 LEU A O 1
ATOM 665 N N . TYR A 1 88 ? -2.632 -3.901 -0.651 1.00 91.56 88 TYR A N 1
ATOM 666 C CA . TYR A 1 88 ? -3.072 -5.292 -0.616 1.00 91.56 88 TYR A CA 1
ATOM 667 C C . TYR A 1 88 ? -4.206 -5.550 -1.620 1.00 91.56 88 TYR A C 1
ATOM 669 O O . TYR A 1 88 ? -5.294 -4.987 -1.501 1.00 91.56 88 TYR A O 1
ATOM 677 N N . GLY A 1 89 ? -3.955 -6.397 -2.621 1.00 88.94 89 GLY A N 1
ATOM 678 C CA . GLY A 1 89 ? -4.891 -6.699 -3.709 1.00 88.94 89 GLY A CA 1
ATOM 679 C C . GLY A 1 89 ? -5.061 -5.581 -4.748 1.00 88.94 89 GLY A C 1
ATOM 680 O O . GLY A 1 89 ? -5.888 -5.708 -5.653 1.00 88.94 89 GLY A O 1
ATOM 681 N N . VAL A 1 90 ? -4.291 -4.492 -4.655 1.00 92.88 90 VAL A N 1
ATOM 682 C CA . VAL A 1 90 ? -4.321 -3.396 -5.632 1.00 92.88 90 VAL A CA 1
ATOM 683 C C . VAL A 1 90 ? -3.426 -3.753 -6.816 1.00 92.88 90 VAL A C 1
ATOM 685 O O . VAL A 1 90 ? -2.210 -3.881 -6.687 1.00 92.88 90 VAL A O 1
ATOM 688 N N . THR A 1 91 ? -4.028 -3.875 -8.001 1.00 94.88 91 THR A N 1
ATOM 689 C CA . THR A 1 91 ? -3.287 -4.124 -9.246 1.00 94.88 91 THR A CA 1
ATOM 690 C C . THR A 1 91 ? -2.717 -2.807 -9.789 1.00 94.88 91 THR A C 1
ATOM 692 O O . THR A 1 91 ? -3.499 -1.896 -10.078 1.00 94.88 91 THR A O 1
ATOM 695 N N . PRO A 1 92 ? -1.390 -2.667 -9.958 1.00 96.69 92 PRO A N 1
ATOM 696 C CA . PRO A 1 92 ? -0.811 -1.471 -10.548 1.00 96.69 92 PRO A CA 1
ATOM 697 C C . PRO A 1 92 ? -1.111 -1.363 -12.041 1.00 96.69 92 PRO A C 1
ATOM 699 O O . PRO A 1 92 ? -1.309 -2.356 -12.740 1.00 96.69 92 PRO A O 1
ATOM 702 N N . THR A 1 93 ? -1.052 -0.138 -12.556 1.00 96.31 93 THR A N 1
ATOM 703 C CA . THR A 1 93 ? -1.030 0.120 -13.999 1.00 96.31 93 THR A CA 1
ATOM 704 C C . THR A 1 93 ? 0.412 0.179 -14.494 1.00 96.31 93 THR A C 1
ATOM 706 O O . THR A 1 93 ? 1.222 0.938 -13.953 1.00 96.31 93 THR A O 1
ATOM 709 N N . ALA A 1 94 ? 0.724 -0.597 -15.532 1.00 96.19 94 ALA A N 1
ATOM 710 C CA . ALA A 1 94 ? 2.001 -0.542 -16.233 1.00 96.19 94 ALA A CA 1
ATOM 711 C C . ALA A 1 94 ? 1.974 0.472 -17.383 1.00 96.19 94 ALA A C 1
ATOM 713 O O . ALA A 1 94 ? 0.944 0.678 -18.024 1.00 96.19 94 ALA A O 1
ATOM 714 N N . ALA A 1 95 ? 3.115 1.110 -17.642 1.00 96.69 95 ALA A N 1
ATOM 715 C CA . ALA A 1 95 ? 3.299 1.972 -18.804 1.00 96.69 95 ALA A CA 1
ATOM 716 C C . ALA A 1 95 ? 4.761 1.981 -19.269 1.00 96.69 95 ALA A C 1
ATOM 718 O O . ALA A 1 95 ? 5.671 1.724 -18.478 1.00 96.69 95 ALA A O 1
ATOM 719 N N . ILE A 1 96 ? 4.962 2.382 -20.531 1.00 95.94 96 ILE A N 1
ATOM 720 C CA . ILE A 1 96 ? 6.249 2.654 -21.205 1.00 95.94 96 ILE A CA 1
ATOM 721 C C . ILE A 1 96 ? 7.010 1.412 -21.700 1.00 95.94 96 ILE A C 1
ATOM 723 O O . ILE A 1 96 ? 7.787 1.541 -22.645 1.00 95.94 96 ILE A O 1
ATOM 727 N N . TRP A 1 97 ? 6.779 0.239 -21.121 1.00 94.06 97 TRP A N 1
ATOM 728 C CA . TRP A 1 97 ? 7.465 -0.998 -21.493 1.00 94.06 97 TRP A CA 1
ATOM 729 C C . TRP A 1 97 ? 7.287 -1.367 -22.979 1.00 94.06 97 TRP A C 1
ATOM 731 O O . TRP A 1 97 ? 6.235 -1.110 -23.562 1.00 94.06 97 TRP A O 1
ATOM 741 N N . ASP A 1 98 ? 8.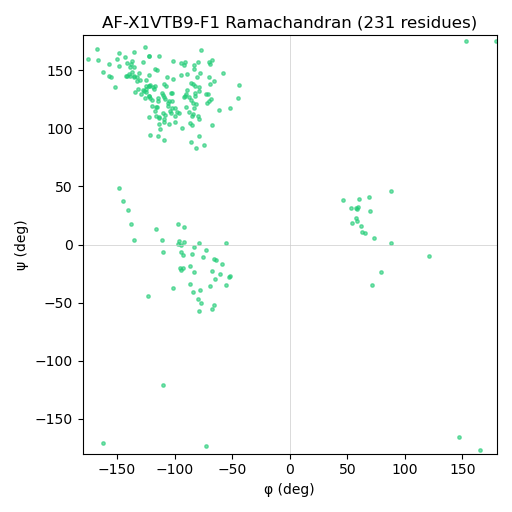297 -2.007 -23.581 1.00 92.69 98 ASP A N 1
ATOM 742 C CA . ASP A 1 98 ? 8.130 -2.654 -24.894 1.00 92.69 98 ASP A CA 1
ATOM 743 C C . ASP A 1 98 ? 7.401 -3.995 -24.729 1.00 92.69 98 ASP A C 1
ATOM 745 O O . ASP A 1 98 ? 6.541 -4.357 -25.534 1.00 92.69 98 ASP A O 1
ATOM 749 N N . LEU A 1 99 ? 7.737 -4.720 -23.655 1.00 91.00 99 LEU A N 1
ATOM 750 C CA . LEU A 1 99 ? 6.994 -5.875 -23.169 1.00 91.00 99 LEU A CA 1
ATOM 751 C C . LEU A 1 99 ? 6.464 -5.578 -21.771 1.00 91.00 99 LEU A C 1
ATOM 753 O O . LEU A 1 99 ? 7.249 -5.452 -20.827 1.00 91.00 99 LEU A O 1
ATOM 757 N N . ASP A 1 100 ? 5.141 -5.510 -21.648 1.00 89.88 100 ASP A N 1
ATOM 758 C CA . ASP A 1 100 ? 4.497 -5.233 -20.372 1.00 89.88 100 ASP A CA 1
ATOM 759 C C . ASP A 1 100 ? 4.720 -6.361 -19.341 1.00 89.88 100 ASP A C 1
ATOM 761 O O . ASP A 1 100 ? 4.630 -7.549 -19.671 1.00 89.88 100 ASP A O 1
ATOM 765 N N . PRO A 1 101 ? 4.942 -5.991 -18.068 1.00 89.88 101 PRO A N 1
ATOM 766 C CA . PRO A 1 101 ? 4.831 -6.863 -16.905 1.00 89.88 101 PRO A CA 1
ATOM 767 C C . PRO A 1 101 ? 3.564 -7.745 -16.897 1.00 89.88 101 PRO A C 1
ATOM 769 O O . PRO A 1 101 ? 2.444 -7.239 -16.947 1.00 89.88 101 PRO A O 1
ATOM 772 N N . SER A 1 102 ? 3.712 -9.067 -16.751 1.00 89.44 102 SER A N 1
ATOM 773 C CA . SER A 1 102 ? 2.588 -10.005 -16.558 1.00 89.44 102 SER A CA 1
ATOM 774 C C . SER A 1 102 ? 2.240 -10.247 -15.081 1.00 89.44 102 SER A C 1
ATOM 776 O O . SER A 1 102 ? 3.114 -10.170 -14.228 1.00 89.44 102 SER A O 1
ATOM 778 N N . SER A 1 103 ? 1.017 -10.679 -14.762 1.00 92.00 103 SER A N 1
ATOM 779 C CA . SER A 1 103 ? 0.605 -11.034 -13.383 1.00 92.00 103 SER A CA 1
ATOM 780 C C . SER A 1 103 ? 0.705 -9.880 -12.373 1.00 92.00 103 SER A C 1
ATOM 782 O O . SER A 1 103 ? 1.137 -10.071 -11.236 1.00 92.00 103 SER A O 1
ATOM 784 N N . LEU A 1 104 ? 0.348 -8.667 -12.798 1.00 93.12 104 LEU A N 1
ATOM 785 C CA . LEU A 1 104 ? 0.445 -7.457 -11.975 1.00 93.12 104 LEU A CA 1
ATOM 786 C C . LEU A 1 104 ? -0.408 -7.515 -10.702 1.00 93.12 104 LEU A C 1
ATOM 788 O O . LEU A 1 104 ? -0.067 -6.881 -9.709 1.00 93.12 104 LEU A O 1
ATOM 792 N N . GLU A 1 105 ? -1.481 -8.303 -10.701 1.00 91.75 105 GLU A N 1
ATOM 793 C CA . GLU A 1 105 ? -2.350 -8.522 -9.541 1.00 91.75 105 GLU A CA 1
ATOM 794 C C . GLU A 1 105 ? -1.616 -9.097 -8.320 1.00 91.75 105 GLU A C 1
ATOM 796 O O . GLU A 1 105 ? -2.119 -9.024 -7.203 1.00 91.75 105 GLU A O 1
ATOM 801 N N . ARG A 1 106 ? -0.416 -9.643 -8.530 1.00 90.69 106 ARG A N 1
ATOM 802 C CA . ARG A 1 106 ? 0.427 -10.248 -7.499 1.00 90.69 106 ARG A CA 1
ATOM 803 C C . ARG A 1 106 ? 1.465 -9.297 -6.911 1.00 90.69 106 ARG A C 1
ATOM 805 O O . ARG A 1 106 ? 2.140 -9.655 -5.963 1.00 90.69 106 ARG A O 1
ATOM 812 N N . CYS A 1 107 ? 1.605 -8.085 -7.448 1.00 92.25 107 CYS A N 1
ATOM 813 C CA . CYS A 1 107 ? 2.609 -7.131 -6.972 1.00 92.25 107 CYS A CA 1
ATOM 814 C C . CYS A 1 107 ? 2.281 -6.495 -5.604 1.00 92.25 107 CYS A C 1
ATOM 816 O O . CYS A 1 107 ? 3.076 -5.700 -5.108 1.00 92.25 107 CYS A O 1
ATOM 818 N N . GLY A 1 108 ? 1.107 -6.779 -5.043 1.00 89.50 108 GLY A N 1
ATOM 819 C CA . GLY A 1 108 ? 0.672 -6.346 -3.716 1.00 89.50 108 GLY A CA 1
ATOM 820 C C . GLY A 1 108 ? -0.189 -7.421 -3.057 1.00 89.50 108 GLY A C 1
ATOM 821 O O . GLY A 1 108 ? -1.215 -7.104 -2.469 1.00 89.50 108 GLY A O 1
ATOM 822 N N . ASP A 1 109 ? 0.133 -8.704 -3.236 1.00 87.06 109 ASP A N 1
ATOM 823 C CA . ASP A 1 109 ? -0.675 -9.821 -2.720 1.00 87.06 109 ASP A CA 1
ATOM 824 C C . ASP A 1 109 ? -0.201 -10.341 -1.350 1.00 87.06 109 ASP A C 1
ATOM 826 O O . ASP A 1 109 ? -0.813 -11.248 -0.774 1.00 87.06 109 ASP A O 1
ATOM 830 N N . GLY A 1 110 ? 0.863 -9.752 -0.798 1.00 85.62 110 GLY A N 1
ATOM 831 C CA . GLY A 1 110 ? 1.477 -10.162 0.461 1.00 85.62 110 GLY A CA 1
ATOM 832 C C . GLY A 1 110 ? 2.543 -11.249 0.314 1.00 85.62 110 GLY A C 1
ATOM 833 O O . GLY A 1 110 ? 3.096 -11.674 1.332 1.00 85.62 110 GLY A O 1
ATOM 834 N N . THR A 1 111 ? 2.850 -11.717 -0.902 1.00 84.94 111 THR A N 1
ATOM 835 C CA . THR A 1 111 ? 3.793 -12.819 -1.134 1.00 84.94 111 THR A CA 1
ATOM 836 C C . THR A 1 111 ? 5.131 -12.330 -1.691 1.00 84.94 111 THR A C 1
ATOM 838 O O . THR A 1 111 ? 5.229 -11.741 -2.757 1.00 84.94 111 THR A O 1
ATOM 841 N N . TRP A 1 112 ? 6.226 -12.622 -0.981 1.00 87.00 112 TRP A N 1
ATOM 842 C CA . TRP A 1 112 ? 7.571 -12.144 -1.348 1.00 87.00 112 TRP A CA 1
ATOM 843 C C . TRP A 1 112 ? 8.388 -13.169 -2.154 1.00 87.00 112 TRP A C 1
ATOM 845 O O . TRP A 1 112 ? 9.563 -12.929 -2.457 1.00 87.00 112 TRP A O 1
ATOM 855 N N . ASP A 1 113 ? 7.803 -14.323 -2.480 1.00 79.88 113 ASP A N 1
ATOM 856 C CA . ASP A 1 113 ? 8.547 -15.519 -2.898 1.00 79.88 113 ASP A CA 1
ATOM 857 C C . ASP A 1 113 ? 8.700 -15.670 -4.415 1.00 79.88 113 ASP A C 1
ATOM 859 O O . ASP A 1 113 ? 9.638 -16.321 -4.876 1.00 79.88 113 ASP A O 1
ATOM 863 N N . ALA A 1 114 ? 7.831 -15.041 -5.207 1.00 78.44 114 ALA A N 1
ATOM 864 C CA . ALA A 1 114 ? 7.881 -15.112 -6.664 1.00 78.44 114 ALA A CA 1
ATOM 865 C C . ALA A 1 114 ? 7.892 -13.710 -7.268 1.00 78.44 114 ALA A C 1
ATOM 867 O O . ALA A 1 114 ? 7.074 -12.872 -6.903 1.00 78.44 114 ALA A O 1
ATOM 868 N N . SER A 1 115 ? 8.809 -13.459 -8.205 1.00 73.88 115 SER A N 1
ATOM 869 C CA . SER A 1 115 ? 8.738 -12.240 -8.998 1.00 73.88 115 SER A CA 1
ATOM 870 C C . SER A 1 115 ? 7.537 -12.333 -9.917 1.00 73.88 115 SER A C 1
ATOM 872 O O . SER A 1 115 ? 7.258 -13.365 -10.532 1.00 73.88 115 SER A O 1
ATOM 874 N N . THR A 1 116 ? 6.840 -11.221 -10.019 1.00 75.62 116 THR A N 1
ATOM 875 C CA . THR A 1 116 ? 5.762 -11.015 -10.967 1.00 75.62 116 THR A CA 1
ATOM 876 C C . THR A 1 116 ? 6.110 -9.807 -11.814 1.00 75.62 116 THR A C 1
ATOM 878 O O . THR A 1 116 ? 7.031 -9.044 -11.512 1.00 75.62 116 THR A O 1
ATOM 881 N N . GLY A 1 117 ? 5.444 -9.669 -12.948 1.00 65.00 117 GLY A N 1
ATOM 882 C CA . GLY A 1 117 ? 5.557 -8.448 -13.716 1.00 65.00 117 GLY A CA 1
ATOM 883 C C . GLY A 1 117 ? 6.919 -8.221 -14.357 1.00 65.00 117 GLY A C 1
ATOM 884 O O . GLY A 1 117 ? 7.392 -7.090 -14.340 1.00 65.00 117 GLY A O 1
ATOM 885 N N . ILE A 1 118 ? 7.565 -9.257 -14.907 1.00 83.69 118 ILE A N 1
ATOM 886 C CA . ILE A 1 118 ? 8.813 -9.047 -15.654 1.00 83.69 118 ILE A CA 1
ATOM 887 C C . ILE A 1 118 ? 8.488 -8.272 -16.934 1.00 83.69 118 ILE A C 1
ATOM 889 O O . ILE A 1 118 ? 7.977 -8.845 -17.893 1.00 83.69 118 ILE A O 1
ATOM 893 N N . GLY A 1 119 ? 8.784 -6.977 -16.928 1.00 89.56 119 GLY A N 1
ATOM 894 C CA . GLY A 1 119 ? 8.733 -6.108 -18.094 1.00 89.56 119 GLY A CA 1
ATOM 895 C C . GLY A 1 119 ? 10.125 -5.862 -18.659 1.00 89.56 119 GLY A C 1
ATOM 896 O O . GLY A 1 119 ? 11.136 -6.002 -17.958 1.00 89.56 119 GLY A O 1
ATOM 897 N N . ASN A 1 120 ? 10.191 -5.480 -19.933 1.00 92.00 120 ASN A N 1
ATOM 898 C CA . ASN A 1 120 ? 11.440 -5.029 -20.535 1.00 92.00 120 ASN A CA 1
ATOM 899 C C . ASN A 1 120 ? 11.255 -3.893 -21.539 1.00 92.00 120 ASN A C 1
ATOM 901 O O . ASN A 1 120 ? 10.149 -3.626 -22.015 1.00 92.00 120 ASN A O 1
ATOM 905 N N . ARG A 1 121 ? 12.363 -3.206 -21.816 1.00 93.19 121 ARG A N 1
ATOM 906 C CA . ARG A 1 121 ? 12.446 -2.175 -22.847 1.00 93.19 121 ARG A CA 1
ATOM 907 C C . ARG A 1 121 ? 13.864 -2.069 -23.394 1.00 93.19 121 ARG A C 1
ATOM 909 O O . ARG A 1 121 ? 14.813 -2.043 -22.608 1.00 93.19 121 ARG A O 1
ATOM 916 N N . ASP A 1 122 ? 14.005 -1.969 -24.711 1.00 92.31 122 ASP A N 1
ATOM 917 C CA . ASP A 1 122 ? 15.272 -1.630 -25.363 1.00 92.31 122 ASP A CA 1
ATOM 918 C C . ASP A 1 122 ? 15.414 -0.107 -25.470 1.00 92.31 122 ASP A C 1
ATOM 920 O O . ASP A 1 122 ? 14.523 0.600 -25.949 1.00 92.31 122 ASP A O 1
ATOM 924 N N . VAL A 1 123 ? 16.529 0.433 -24.985 1.00 91.19 123 VAL A N 1
ATOM 925 C CA . VAL A 1 123 ? 16.777 1.880 -24.979 1.00 91.19 123 VAL A CA 1
ATOM 926 C C . VAL A 1 123 ? 18.172 2.180 -25.509 1.00 91.19 123 VAL A C 1
ATOM 928 O O . VAL A 1 123 ? 19.133 1.489 -25.198 1.00 91.19 123 VAL A O 1
ATOM 931 N N . GLY A 1 124 ? 18.305 3.247 -26.301 1.00 90.25 124 GLY A N 1
ATOM 932 C CA . GLY A 1 124 ? 19.588 3.652 -26.895 1.00 90.25 124 GLY A CA 1
ATOM 933 C C . GLY A 1 124 ? 20.400 4.671 -26.082 1.00 90.25 124 GLY A C 1
ATOM 934 O O . GLY A 1 124 ? 21.526 4.982 -26.459 1.00 90.25 124 GLY A O 1
ATOM 935 N N . ALA A 1 125 ? 19.824 5.240 -25.018 1.00 89.50 125 ALA A N 1
ATOM 936 C CA . ALA A 1 125 ? 20.404 6.301 -24.183 1.00 89.50 125 ALA A CA 1
ATOM 937 C C . ALA A 1 125 ? 19.658 6.387 -22.830 1.00 89.50 125 ALA A C 1
ATOM 939 O O . ALA A 1 125 ? 18.821 5.529 -22.541 1.00 89.50 125 ALA A O 1
ATOM 940 N N . TRP A 1 126 ? 19.923 7.428 -22.018 1.00 90.75 126 TRP A N 1
ATOM 941 C CA . TRP A 1 126 ? 19.113 7.758 -20.827 1.00 90.75 126 TRP A CA 1
ATOM 942 C C . TRP A 1 126 ? 17.632 7.845 -21.172 1.00 90.75 126 TRP A C 1
ATOM 944 O O . TRP A 1 126 ? 17.210 8.700 -21.951 1.00 90.75 126 TRP A O 1
ATOM 954 N N . ALA A 1 127 ? 16.851 6.960 -20.565 1.00 93.56 127 ALA A N 1
ATOM 955 C CA . ALA A 1 127 ? 15.423 6.856 -20.774 1.00 93.56 127 ALA A CA 1
ATOM 956 C C . ALA A 1 127 ? 14.746 6.186 -19.576 1.00 93.56 127 ALA A C 1
ATOM 958 O O . ALA A 1 127 ? 15.335 5.378 -18.859 1.00 93.56 127 ALA A O 1
ATOM 959 N N . THR A 1 128 ? 13.462 6.483 -19.400 1.00 95.00 128 THR A N 1
ATOM 960 C CA . THR A 1 128 ? 12.586 5.656 -18.572 1.00 95.00 128 THR A CA 1
ATOM 961 C C . THR A 1 128 ? 12.370 4.317 -19.265 1.00 95.00 128 THR A C 1
ATOM 963 O O . THR A 1 128 ? 11.947 4.277 -20.415 1.00 95.00 128 THR A O 1
ATOM 966 N N . VAL A 1 129 ? 12.652 3.226 -18.568 1.00 93.56 129 VAL A N 1
ATOM 967 C CA . VAL A 1 129 ? 12.441 1.854 -19.043 1.00 93.56 129 VAL A CA 1
ATOM 968 C C . VAL A 1 129 ? 10.974 1.482 -18.880 1.00 93.56 129 VAL A C 1
ATOM 970 O O . VAL A 1 129 ? 10.353 0.996 -19.817 1.00 93.56 129 VAL A O 1
ATOM 973 N N . GLY A 1 130 ? 10.405 1.772 -17.714 1.00 95.81 130 GLY A N 1
ATOM 974 C CA . GLY A 1 130 ? 9.039 1.394 -17.404 1.00 95.81 130 GLY A CA 1
ATOM 975 C C . GLY A 1 130 ? 8.579 1.941 -16.066 1.00 95.81 130 GLY A C 1
ATOM 976 O O . GLY A 1 130 ? 9.400 2.306 -15.218 1.00 95.81 130 GLY A O 1
ATOM 977 N N . THR A 1 131 ? 7.265 2.020 -15.882 1.00 96.06 131 THR A N 1
ATOM 978 C CA . THR A 1 131 ? 6.656 2.444 -14.617 1.00 96.06 131 THR A CA 1
ATOM 979 C C . THR A 1 131 ? 5.569 1.479 -14.179 1.00 96.06 131 THR A C 1
ATOM 981 O O . THR A 1 131 ? 4.845 0.953 -15.026 1.00 96.06 131 THR A O 1
ATOM 984 N N . LEU A 1 132 ? 5.418 1.324 -12.865 1.00 96.38 132 LEU A N 1
ATOM 985 C CA . LEU A 1 132 ? 4.245 0.727 -12.231 1.00 96.38 132 LEU A CA 1
ATOM 986 C C . LEU A 1 132 ? 3.648 1.732 -11.250 1.00 96.38 132 LEU A C 1
ATOM 988 O O . LEU A 1 132 ? 4.375 2.256 -10.404 1.00 96.38 132 LEU A O 1
ATOM 992 N N . THR A 1 133 ? 2.348 1.992 -11.376 1.00 97.31 133 THR A N 1
ATOM 993 C CA . THR A 1 133 ? 1.616 2.946 -10.533 1.00 97.31 133 THR A CA 1
ATOM 994 C C . THR A 1 133 ? 0.478 2.254 -9.802 1.00 97.31 133 THR A C 1
ATOM 996 O O . THR A 1 133 ? -0.394 1.668 -10.442 1.00 97.31 133 THR A O 1
ATOM 999 N N . TRP A 1 134 ? 0.447 2.395 -8.482 1.00 96.81 134 TRP A N 1
ATOM 1000 C CA . TRP A 1 134 ? -0.667 1.988 -7.636 1.00 96.81 134 TRP A CA 1
ATOM 1001 C C . TRP A 1 134 ? -1.509 3.200 -7.236 1.00 96.81 134 TRP A C 1
ATOM 1003 O O . TRP A 1 134 ? -0.963 4.270 -6.959 1.00 96.81 134 TRP A O 1
ATOM 1013 N N . ASP A 1 135 ? -2.826 3.013 -7.175 1.00 96.62 135 ASP A N 1
ATOM 1014 C CA . ASP A 1 135 ? -3.789 3.976 -6.637 1.00 96.62 135 ASP A CA 1
ATOM 1015 C C . ASP A 1 135 ? -4.355 3.433 -5.319 1.00 96.62 135 ASP A C 1
ATOM 1017 O O . ASP A 1 135 ? -5.071 2.433 -5.317 1.00 96.62 135 ASP A O 1
ATOM 1021 N N . MET A 1 136 ? -4.050 4.094 -4.202 1.00 93.69 136 MET A N 1
ATOM 1022 C CA . MET A 1 136 ? -4.576 3.733 -2.881 1.00 93.69 136 MET A CA 1
ATOM 1023 C C . MET A 1 136 ? -6.013 4.228 -2.661 1.00 93.69 136 MET A C 1
ATOM 1025 O O . MET A 1 136 ? -6.579 4.004 -1.599 1.00 93.69 136 MET A O 1
ATOM 1029 N N . THR A 1 137 ? -6.634 4.885 -3.646 1.00 91.94 137 THR A N 1
ATOM 1030 C CA . THR A 1 137 ? -7.988 5.480 -3.654 1.00 91.94 137 THR A CA 1
ATOM 1031 C C . THR A 1 137 ? -8.162 6.745 -2.809 1.00 91.94 137 THR A C 1
ATOM 1033 O O . THR A 1 137 ? -8.866 7.666 -3.232 1.00 91.94 137 THR A O 1
ATOM 1036 N N . LEU A 1 138 ? -7.473 6.841 -1.672 1.00 89.81 138 LEU A N 1
ATOM 1037 C CA . LEU A 1 138 ? -7.427 8.004 -0.783 1.00 89.81 138 LEU A CA 1
ATOM 1038 C C . LEU A 1 138 ? -5.976 8.431 -0.531 1.00 89.81 138 LEU A C 1
ATOM 1040 O O . LEU A 1 138 ? -5.041 7.729 -0.908 1.00 89.81 138 LEU A O 1
ATOM 1044 N N . ASN A 1 139 ? -5.798 9.599 0.086 1.00 89.12 139 ASN A N 1
ATOM 1045 C CA . ASN A 1 139 ? -4.485 10.040 0.547 1.00 89.12 139 ASN A CA 1
ATOM 1046 C C . ASN A 1 139 ? -4.149 9.336 1.862 1.00 89.12 139 ASN A C 1
ATOM 1048 O O . ASN A 1 139 ? -4.968 9.349 2.781 1.00 89.12 139 ASN A O 1
ATOM 1052 N N . TYR A 1 140 ? -2.944 8.782 1.950 1.00 88.88 140 TYR A N 1
ATOM 1053 C CA . TYR A 1 140 ? -2.427 8.143 3.153 1.00 88.88 140 TYR A CA 1
ATOM 1054 C C . TYR A 1 140 ? -0.991 8.576 3.427 1.00 88.88 140 TYR A C 1
ATOM 1056 O O . TYR A 1 140 ? -0.234 8.871 2.498 1.00 88.88 140 TYR A O 1
ATOM 1064 N N . SER A 1 141 ? -0.622 8.535 4.703 1.00 87.75 141 SER A N 1
ATOM 1065 C CA . SER A 1 141 ? 0.761 8.562 5.170 1.00 87.75 141 SER A CA 1
ATOM 1066 C C . SER A 1 141 ? 1.206 7.124 5.415 1.00 87.75 141 SER A C 1
ATOM 1068 O O . SER A 1 141 ? 0.655 6.445 6.278 1.00 87.75 141 SER A O 1
ATOM 1070 N N . VAL A 1 142 ? 2.153 6.630 4.619 1.00 88.56 142 VAL A N 1
ATOM 1071 C CA . VAL A 1 142 ? 2.504 5.204 4.578 1.00 88.56 142 VAL A CA 1
ATOM 1072 C C . VAL A 1 142 ? 4.009 4.981 4.582 1.00 88.56 142 VAL A C 1
ATOM 1074 O O . VAL A 1 142 ? 4.773 5.696 3.928 1.00 88.56 142 VAL A O 1
ATOM 1077 N N . ALA A 1 143 ? 4.431 3.915 5.254 1.00 88.31 143 ALA A N 1
ATOM 1078 C CA . ALA A 1 143 ? 5.743 3.321 5.067 1.00 88.31 143 ALA A CA 1
ATOM 1079 C C . ALA A 1 143 ? 5.699 2.367 3.865 1.00 88.31 143 ALA A C 1
ATOM 1081 O O . ALA A 1 143 ? 5.045 1.322 3.890 1.00 88.31 143 ALA A O 1
ATOM 1082 N N . ILE A 1 144 ? 6.401 2.719 2.791 1.00 89.25 144 ILE A N 1
ATOM 1083 C CA . ILE A 1 144 ? 6.546 1.857 1.621 1.00 89.25 144 ILE A CA 1
ATOM 1084 C C . ILE A 1 144 ? 7.649 0.847 1.884 1.00 89.25 144 ILE A C 1
ATOM 1086 O O . ILE A 1 144 ? 8.752 1.248 2.234 1.00 89.25 144 ILE A O 1
ATOM 1090 N N . ASN A 1 145 ? 7.377 -0.431 1.640 1.00 88.62 145 ASN A N 1
ATOM 1091 C CA . ASN A 1 145 ? 8.369 -1.497 1.568 1.00 88.62 145 ASN A CA 1
ATOM 1092 C C . ASN A 1 145 ? 8.230 -2.199 0.223 1.00 88.62 145 ASN A C 1
ATOM 1094 O O . ASN A 1 145 ? 7.123 -2.535 -0.183 1.00 88.62 145 ASN A O 1
ATOM 1098 N N . MET A 1 146 ? 9.332 -2.454 -0.472 1.00 88.69 146 MET A N 1
ATOM 1099 C CA . MET A 1 146 ? 9.273 -3.169 -1.748 1.00 88.69 146 MET A CA 1
ATOM 1100 C C . MET A 1 146 ? 10.431 -4.130 -1.924 1.00 88.69 146 MET A C 1
ATOM 1102 O O . MET A 1 146 ? 11.554 -3.820 -1.536 1.00 88.69 146 MET A O 1
ATOM 1106 N N . LYS A 1 147 ? 10.151 -5.261 -2.572 1.00 88.19 147 LYS A N 1
ATOM 1107 C CA . LYS A 1 147 ? 11.145 -6.166 -3.146 1.00 88.19 147 LYS A CA 1
ATOM 1108 C C . LYS A 1 147 ? 10.986 -6.147 -4.648 1.00 88.19 147 LYS A C 1
ATOM 1110 O O . LYS A 1 147 ? 10.020 -6.669 -5.203 1.00 88.19 147 LYS A O 1
ATOM 1115 N N . ILE A 1 148 ? 11.970 -5.555 -5.303 1.00 88.25 148 ILE A N 1
ATOM 1116 C CA . ILE A 1 148 ? 11.979 -5.410 -6.752 1.00 88.25 148 ILE A CA 1
ATOM 1117 C C . ILE A 1 148 ? 13.214 -6.045 -7.354 1.00 88.25 148 ILE A C 1
ATOM 1119 O O . ILE A 1 148 ? 14.221 -6.286 -6.686 1.00 88.25 148 ILE A O 1
ATOM 1123 N N . LEU A 1 149 ? 13.102 -6.275 -8.647 1.00 86.31 149 LEU A N 1
ATOM 1124 C CA . LEU A 1 149 ? 14.111 -6.841 -9.502 1.00 86.31 149 LEU A CA 1
ATOM 1125 C C . LEU A 1 149 ? 14.483 -5.803 -10.557 1.00 86.31 149 LEU A C 1
ATOM 1127 O O . LEU A 1 149 ? 13.616 -5.143 -11.138 1.00 86.31 149 LEU A O 1
ATOM 1131 N N . VAL A 1 150 ? 15.779 -5.662 -10.799 1.00 83.94 150 VAL A N 1
ATOM 1132 C CA . VAL A 1 150 ? 16.310 -4.760 -11.815 1.00 83.94 150 VAL A CA 1
ATOM 1133 C C . VAL A 1 150 ? 17.449 -5.434 -12.555 1.00 83.94 150 VAL A C 1
ATOM 1135 O O . VAL A 1 150 ? 18.218 -6.185 -11.955 1.00 83.94 150 VAL A O 1
ATOM 1138 N N . GLY A 1 151 ? 17.567 -5.154 -13.847 1.00 81.31 151 GLY A N 1
ATOM 1139 C CA . GLY A 1 151 ? 18.682 -5.647 -14.632 1.00 81.31 151 GLY A CA 1
ATOM 1140 C C . GLY A 1 151 ? 18.815 -5.002 -15.995 1.00 81.31 151 GLY A C 1
ATOM 1141 O O . GLY A 1 151 ? 17.896 -4.348 -16.484 1.00 81.31 151 GLY A O 1
ATOM 1142 N N . ASN A 1 152 ? 19.949 -5.256 -16.633 1.00 79.50 152 ASN A N 1
ATOM 1143 C CA . ASN A 1 152 ? 20.174 -4.989 -18.045 1.00 79.50 152 ASN A CA 1
ATOM 1144 C C . ASN A 1 152 ? 20.906 -6.166 -18.706 1.00 79.50 152 ASN A C 1
ATOM 1146 O O . ASN A 1 152 ? 21.543 -6.952 -18.015 1.00 79.50 152 ASN A O 1
ATOM 1150 N N . ASP A 1 153 ? 20.797 -6.300 -20.029 1.00 76.81 153 ASP A N 1
ATOM 1151 C CA . ASP A 1 153 ? 21.535 -7.303 -20.826 1.00 76.81 153 ASP A CA 1
ATOM 1152 C C . ASP A 1 153 ? 22.812 -6.721 -21.463 1.00 76.81 153 ASP A C 1
ATOM 1154 O O . ASP A 1 153 ? 23.345 -7.215 -22.458 1.00 76.81 153 ASP A O 1
ATOM 1158 N N . ILE A 1 154 ? 23.285 -5.577 -20.963 1.00 63.19 154 ILE A N 1
ATOM 1159 C CA . ILE A 1 154 ? 24.352 -4.843 -21.635 1.00 63.19 154 ILE A CA 1
ATOM 1160 C C . ILE A 1 154 ? 25.687 -5.422 -21.190 1.00 63.19 154 ILE A C 1
ATOM 1162 O O . ILE A 1 154 ? 26.156 -5.145 -20.087 1.00 63.19 154 ILE A O 1
ATOM 1166 N N . GLY A 1 155 ? 26.377 -6.100 -22.109 1.00 57.19 155 GLY A N 1
ATOM 1167 C CA . GLY A 1 155 ? 27.770 -6.535 -21.958 1.00 57.19 155 GLY A CA 1
ATOM 1168 C C . GLY A 1 155 ? 28.789 -5.420 -21.629 1.00 57.19 155 GLY A C 1
ATOM 1169 O O . GLY A 1 155 ? 29.970 -5.719 -21.478 1.00 57.19 155 GLY A O 1
ATOM 1170 N N . GLY A 1 156 ? 28.359 -4.161 -21.468 1.00 51.88 156 GLY A N 1
ATOM 1171 C CA . GLY A 1 156 ? 29.184 -2.955 -21.326 1.00 51.88 156 GLY A CA 1
ATOM 1172 C C . GLY A 1 156 ? 28.767 -1.907 -20.272 1.00 51.88 156 GLY A C 1
ATOM 1173 O O . GLY A 1 156 ? 29.267 -0.792 -20.355 1.00 51.88 156 GLY A O 1
ATOM 1174 N N . GLY A 1 157 ? 27.917 -2.213 -19.278 1.00 58.09 157 GLY A N 1
ATOM 1175 C CA . GLY A 1 157 ? 27.896 -1.432 -18.020 1.00 58.09 157 GLY A CA 1
ATOM 1176 C C . GLY A 1 157 ? 27.008 -0.180 -17.940 1.00 58.09 157 GLY A C 1
ATOM 1177 O O . GLY A 1 157 ? 27.455 0.844 -17.431 1.00 58.09 157 GLY A O 1
ATOM 1178 N N . GLY A 1 158 ? 25.749 -0.245 -18.383 1.00 68.88 158 GLY A N 1
ATOM 1179 C CA . GLY A 1 158 ? 24.773 0.807 -18.060 1.00 68.88 158 GLY A CA 1
ATOM 1180 C C . GLY A 1 158 ? 24.212 0.659 -16.640 1.00 68.88 158 GLY A C 1
ATOM 1181 O O . GLY A 1 158 ? 23.837 -0.447 -16.259 1.00 68.88 158 GLY A O 1
ATOM 1182 N N . ASP A 1 159 ? 24.102 1.746 -15.870 1.00 81.75 159 ASP A N 1
ATOM 1183 C CA . ASP A 1 159 ? 23.430 1.685 -14.562 1.00 81.75 159 ASP A CA 1
ATOM 1184 C C . ASP A 1 159 ? 21.925 1.456 -14.738 1.00 81.75 159 ASP A C 1
ATOM 1186 O O . ASP A 1 159 ? 21.344 1.814 -15.771 1.00 81.75 159 ASP A O 1
ATOM 1190 N N . CYS A 1 160 ? 21.288 0.893 -13.716 1.00 83.31 160 CYS A N 1
ATOM 1191 C CA . CYS A 1 160 ? 19.839 0.867 -13.608 1.00 83.31 160 CYS A CA 1
ATOM 1192 C C . CYS A 1 160 ? 19.421 1.715 -12.408 1.00 83.31 160 CYS A C 1
ATOM 1194 O O . CYS A 1 160 ? 19.890 1.511 -11.286 1.00 83.31 160 CYS A O 1
ATOM 1196 N N . ILE A 1 161 ? 18.527 2.670 -12.642 1.00 87.44 161 ILE A N 1
ATOM 1197 C CA . ILE A 1 161 ? 18.089 3.617 -11.621 1.00 87.44 161 ILE A CA 1
ATOM 1198 C C . ILE A 1 161 ? 16.640 3.315 -11.273 1.00 87.44 161 ILE A C 1
ATOM 1200 O O . ILE A 1 161 ? 15.795 3.201 -12.163 1.00 87.44 161 ILE A O 1
ATOM 1204 N N . ILE A 1 162 ? 16.361 3.213 -9.975 1.00 90.00 162 ILE A N 1
ATOM 1205 C CA . ILE A 1 162 ? 15.004 3.071 -9.456 1.00 90.00 162 ILE A CA 1
ATOM 1206 C C . ILE A 1 162 ? 14.599 4.365 -8.763 1.00 90.00 162 ILE A C 1
ATOM 1208 O O . ILE A 1 162 ? 15.292 4.841 -7.857 1.00 90.00 162 ILE A O 1
ATOM 1212 N N . TYR A 1 163 ? 13.451 4.902 -9.167 1.00 91.00 163 TYR A N 1
ATOM 1213 C CA . TYR A 1 163 ? 12.805 6.026 -8.498 1.00 91.00 163 TYR A CA 1
ATOM 1214 C C . TYR A 1 163 ? 11.546 5.572 -7.773 1.00 91.00 163 TYR A C 1
ATOM 1216 O O . TYR A 1 163 ? 10.749 4.816 -8.333 1.00 91.00 163 TYR A O 1
ATOM 1224 N N . LEU A 1 164 ? 11.360 6.100 -6.564 1.00 91.62 164 LEU A N 1
ATOM 1225 C CA . LEU A 1 164 ? 10.084 6.099 -5.861 1.00 91.62 164 LEU A CA 1
ATOM 1226 C C . LEU A 1 164 ? 9.494 7.505 -5.953 1.00 91.62 164 LEU A C 1
ATOM 1228 O O . LEU A 1 164 ? 10.059 8.468 -5.421 1.00 91.62 164 LEU A O 1
ATOM 1232 N N . ASP A 1 165 ? 8.366 7.605 -6.643 1.00 93.69 165 ASP A N 1
ATOM 1233 C CA . ASP A 1 165 ? 7.598 8.834 -6.759 1.00 93.69 165 ASP A CA 1
ATOM 1234 C C . ASP A 1 165 ? 6.229 8.658 -6.094 1.00 93.69 165 ASP A C 1
ATOM 1236 O O . ASP A 1 165 ? 5.654 7.566 -6.109 1.00 93.69 165 ASP A O 1
ATOM 1240 N N . VAL A 1 166 ? 5.677 9.749 -5.568 1.00 94.25 166 VAL A N 1
ATOM 1241 C CA . VAL A 1 166 ? 4.302 9.789 -5.057 1.00 94.25 166 VAL A CA 1
ATOM 1242 C C . VAL A 1 166 ? 3.525 10.939 -5.664 1.00 94.25 166 VAL A C 1
ATOM 1244 O O . VAL A 1 166 ? 4.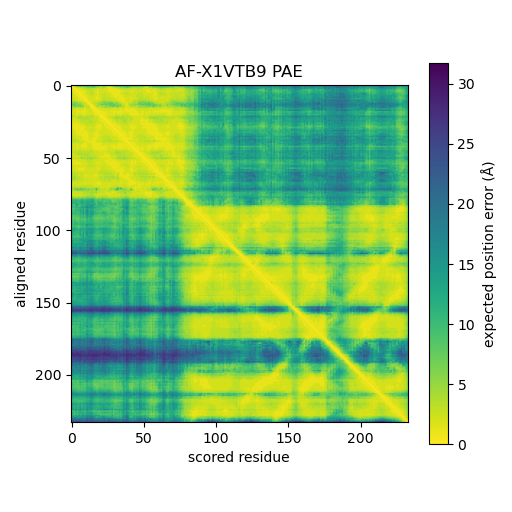105 11.921 -6.134 1.00 94.25 166 VAL A O 1
ATOM 1247 N N . SER A 1 167 ? 2.205 10.823 -5.667 1.00 96.69 167 SER A N 1
ATOM 1248 C CA . SER A 1 167 ? 1.320 11.869 -6.163 1.00 96.69 167 SER A CA 1
ATOM 1249 C C . SER A 1 167 ? -0.003 11.877 -5.408 1.00 96.69 167 SER A C 1
ATOM 1251 O O . SER A 1 167 ? -0.465 10.851 -4.913 1.00 96.69 167 SER A O 1
ATOM 1253 N N . TYR A 1 168 ? -0.639 13.042 -5.358 1.00 96.69 168 TYR A N 1
ATOM 1254 C CA . TYR A 1 168 ? -2.006 13.210 -4.864 1.00 96.69 168 TYR A CA 1
ATOM 1255 C C . TYR A 1 168 ? -3.045 13.117 -5.996 1.00 96.69 168 TYR A C 1
ATOM 1257 O O . TYR A 1 168 ? -4.217 12.854 -5.741 1.00 96.69 168 TYR A O 1
ATOM 1265 N N . ASP A 1 169 ? -2.629 13.313 -7.254 1.00 97.31 169 ASP A N 1
ATOM 1266 C CA . ASP A 1 169 ? -3.530 13.533 -8.396 1.00 97.31 169 ASP A CA 1
ATOM 1267 C C . ASP A 1 169 ? -3.167 12.737 -9.667 1.00 97.31 169 ASP A C 1
ATOM 1269 O O . ASP A 1 169 ? -3.822 12.900 -10.695 1.00 97.31 169 ASP A O 1
ATOM 1273 N N . ASN A 1 170 ? -2.144 11.876 -9.607 1.00 97.38 170 ASN A N 1
ATOM 1274 C CA . ASN A 1 170 ? -1.613 11.074 -10.720 1.00 97.38 170 ASN A CA 1
ATOM 1275 C C . ASN A 1 170 ? -0.975 11.894 -11.864 1.00 97.38 170 ASN A C 1
ATOM 1277 O O . ASN A 1 170 ? -0.629 11.351 -12.914 1.00 97.38 170 ASN A O 1
ATOM 1281 N N . THR A 1 171 ? -0.774 13.200 -11.678 1.00 96.94 171 THR A N 1
ATOM 1282 C CA . THR A 1 171 ? -0.204 14.105 -12.690 1.00 96.94 171 THR A CA 1
ATOM 1283 C C . THR A 1 171 ? 1.039 14.830 -12.186 1.00 96.94 171 THR A C 1
ATOM 1285 O O . THR A 1 171 ? 2.056 14.862 -12.881 1.00 96.94 171 THR A O 1
ATOM 1288 N N . ASN A 1 172 ? 0.998 15.343 -10.957 1.00 96.12 172 ASN A N 1
ATOM 1289 C CA . ASN A 1 172 ? 2.096 16.025 -10.292 1.00 96.12 172 ASN A CA 1
ATOM 1290 C C . ASN A 1 172 ? 2.813 15.038 -9.376 1.00 96.12 172 ASN A C 1
ATOM 1292 O O . ASN A 1 172 ? 2.242 14.556 -8.396 1.00 96.12 172 ASN A O 1
ATOM 1296 N N . TRP A 1 173 ? 4.062 14.726 -9.706 1.00 94.94 173 TRP A N 1
ATOM 1297 C CA . TRP A 1 173 ? 4.830 13.685 -9.032 1.00 94.94 173 TRP A CA 1
ATOM 1298 C C . TRP A 1 173 ? 5.961 14.274 -8.200 1.00 94.94 173 TRP A C 1
ATOM 1300 O O . TRP A 1 173 ? 6.779 15.044 -8.703 1.00 94.94 173 TRP A O 1
ATOM 1310 N N . ILE A 1 174 ? 6.018 13.867 -6.935 1.00 92.88 174 ILE A N 1
ATOM 1311 C CA . ILE A 1 174 ? 7.080 14.211 -5.994 1.00 92.88 174 ILE A CA 1
ATOM 1312 C C . ILE A 1 174 ? 8.006 13.006 -5.880 1.00 92.88 174 ILE A C 1
ATOM 1314 O O . ILE A 1 174 ? 7.578 11.910 -5.524 1.00 92.88 174 ILE A O 1
ATOM 1318 N N . ARG A 1 175 ? 9.290 13.214 -6.163 1.00 90.81 175 ARG A N 1
ATOM 1319 C CA . ARG A 1 175 ? 10.312 12.176 -6.038 1.00 90.81 175 ARG A CA 1
ATOM 1320 C C . ARG A 1 175 ? 10.867 12.158 -4.621 1.00 90.81 175 ARG A C 1
ATOM 1322 O O . ARG A 1 175 ? 11.538 13.107 -4.224 1.00 90.81 175 ARG A O 1
ATOM 1329 N N . TYR A 1 176 ? 10.623 11.075 -3.890 1.00 79.44 176 TYR A N 1
ATOM 1330 C CA . TYR A 1 176 ? 11.071 10.934 -2.499 1.00 79.44 176 TYR A CA 1
ATOM 1331 C C . TYR A 1 176 ? 12.518 10.454 -2.380 1.00 79.44 176 TYR A C 1
ATOM 1333 O O . TYR A 1 176 ? 13.197 10.726 -1.394 1.00 79.44 176 TYR A O 1
ATOM 1341 N N . GLY A 1 177 ? 13.024 9.775 -3.406 1.00 69.19 177 GLY A N 1
ATOM 1342 C CA . GLY A 1 177 ? 14.398 9.307 -3.434 1.00 69.19 177 GLY A CA 1
ATOM 1343 C C . GLY A 1 177 ? 14.712 8.540 -4.705 1.00 69.19 177 GLY A C 1
ATOM 1344 O O . GLY A 1 177 ? 13.847 8.298 -5.551 1.00 69.19 177 GLY A O 1
ATOM 1345 N N . HIS A 1 178 ? 15.978 8.169 -4.843 1.00 62.69 178 HIS A N 1
ATOM 1346 C CA . HIS A 1 178 ? 16.415 7.233 -5.863 1.00 62.69 178 HIS A CA 1
ATOM 1347 C C . HIS A 1 178 ? 17.502 6.339 -5.291 1.00 62.69 178 HIS A C 1
ATOM 1349 O O . HIS A 1 178 ? 18.331 6.793 -4.501 1.00 62.69 178 HIS A O 1
ATOM 1355 N N . ILE A 1 179 ? 17.509 5.082 -5.715 1.00 61.03 179 ILE A N 1
ATOM 1356 C CA . ILE A 1 179 ? 18.682 4.231 -5.568 1.00 61.03 179 ILE A CA 1
ATOM 1357 C C . ILE A 1 179 ? 19.286 4.118 -6.961 1.00 61.03 179 ILE A C 1
ATOM 1359 O O . ILE A 1 179 ? 18.630 3.661 -7.899 1.00 61.03 179 ILE A O 1
ATOM 1363 N N . ASN A 1 180 ? 20.531 4.572 -7.094 1.00 56.28 180 ASN A N 1
ATOM 1364 C CA . ASN A 1 180 ? 21.331 4.275 -8.270 1.00 56.28 180 ASN A CA 1
ATOM 1365 C C . ASN A 1 180 ? 22.095 2.975 -8.011 1.00 56.28 180 ASN A C 1
ATOM 1367 O O . ASN A 1 180 ? 22.881 2.903 -7.064 1.00 56.28 180 ASN A O 1
ATOM 1371 N N . LEU A 1 181 ? 21.842 1.951 -8.823 1.00 57.81 181 LEU A N 1
ATOM 1372 C CA . LEU A 1 181 ? 22.541 0.680 -8.731 1.00 57.81 181 LEU A CA 1
ATOM 1373 C C . LEU A 1 181 ? 23.268 0.403 -10.035 1.00 57.81 181 LEU A C 1
ATOM 1375 O O . LEU A 1 181 ? 22.666 0.204 -11.092 1.00 57.81 181 LEU A O 1
ATOM 1379 N N . GLN A 1 182 ? 24.585 0.294 -9.924 1.00 51.31 182 GLN A N 1
ATOM 1380 C CA . GLN A 1 182 ? 25.397 -0.289 -10.973 1.00 51.31 182 GLN A CA 1
ATOM 1381 C C . GLN A 1 182 ? 25.338 -1.812 -10.834 1.00 51.31 182 GLN A C 1
ATOM 1383 O O . GLN A 1 182 ? 26.176 -2.440 -10.188 1.00 51.31 182 GLN A O 1
ATOM 1388 N N . LEU A 1 183 ? 24.286 -2.407 -11.390 1.00 53.84 183 LEU A N 1
ATOM 1389 C CA . LEU A 1 183 ? 24.103 -3.852 -11.437 1.00 53.84 183 LEU A CA 1
ATOM 1390 C C . LEU A 1 183 ? 24.395 -4.336 -12.849 1.00 53.84 183 LEU A C 1
ATOM 1392 O O . LEU A 1 183 ? 23.599 -4.142 -13.761 1.00 53.84 183 LEU A O 1
ATOM 1396 N N . TYR A 1 184 ? 25.569 -4.940 -13.018 1.00 47.09 184 TYR A N 1
ATOM 1397 C CA . TYR A 1 184 ? 25.951 -5.575 -14.269 1.00 47.09 184 TYR A CA 1
ATOM 1398 C C . TYR A 1 184 ? 25.379 -6.986 -14.314 1.00 47.09 184 TYR A C 1
ATOM 1400 O O . TYR A 1 184 ? 25.687 -7.816 -13.455 1.00 47.09 184 TYR A O 1
ATOM 1408 N N . MET A 1 185 ? 24.570 -7.267 -15.326 1.00 53.22 185 MET A N 1
ATOM 1409 C CA . MET A 1 185 ? 23.989 -8.583 -15.525 1.00 53.22 185 MET A CA 1
ATOM 1410 C C . MET A 1 185 ? 24.138 -9.029 -16.975 1.00 53.22 185 MET A C 1
ATOM 1412 O O . MET A 1 185 ? 24.104 -8.230 -17.899 1.00 53.22 185 MET A O 1
ATOM 1416 N N . GLN A 1 186 ? 24.356 -10.330 -17.161 1.00 42.75 186 GLN A N 1
ATOM 1417 C CA . GLN A 1 186 ? 24.641 -10.925 -18.473 1.00 42.75 186 GLN A CA 1
ATOM 1418 C C . GLN A 1 186 ? 23.503 -11.797 -19.017 1.00 42.75 186 GLN A C 1
ATOM 1420 O O . GLN A 1 186 ? 23.629 -12.327 -20.113 1.00 42.75 186 GLN A O 1
ATOM 1425 N N . SER A 1 187 ? 22.444 -12.048 -18.235 1.00 48.84 187 SER A N 1
ATOM 1426 C CA . SER A 1 187 ? 21.235 -12.709 -18.742 1.00 48.84 187 SER A CA 1
ATOM 1427 C C . SER A 1 187 ? 20.056 -12.600 -17.770 1.00 48.84 187 SER A C 1
ATOM 1429 O O . SER A 1 187 ? 20.246 -12.487 -16.555 1.00 48.84 187 SER A O 1
ATOM 1431 N N . LEU A 1 188 ? 18.841 -12.758 -18.308 1.00 49.03 188 LEU A N 1
ATOM 1432 C CA . LEU A 1 188 ? 17.586 -12.947 -17.564 1.00 49.03 188 LEU A CA 1
ATOM 1433 C C . LEU A 1 188 ? 17.637 -14.093 -16.535 1.00 49.03 188 LEU A C 1
ATOM 1435 O O . LEU A 1 188 ? 16.944 -14.035 -15.525 1.00 49.03 188 LEU A O 1
ATOM 1439 N N . ALA A 1 189 ? 18.466 -15.120 -16.751 1.00 50.44 189 ALA A N 1
ATOM 1440 C CA . AL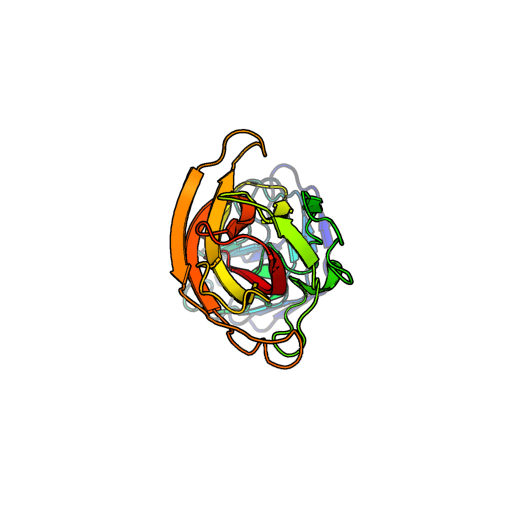A A 1 189 ? 18.621 -16.234 -15.810 1.00 50.44 189 ALA A CA 1
ATOM 1441 C C . ALA A 1 189 ? 19.445 -15.864 -14.559 1.00 50.44 189 ALA A C 1
ATOM 1443 O O . ALA A 1 189 ? 19.484 -16.635 -13.605 1.00 50.44 189 ALA A O 1
ATOM 1444 N N . ASN A 1 190 ? 20.093 -14.693 -14.561 1.00 51.94 190 ASN A N 1
ATOM 1445 C CA . ASN A 1 190 ? 20.981 -14.224 -13.496 1.00 51.94 190 ASN A C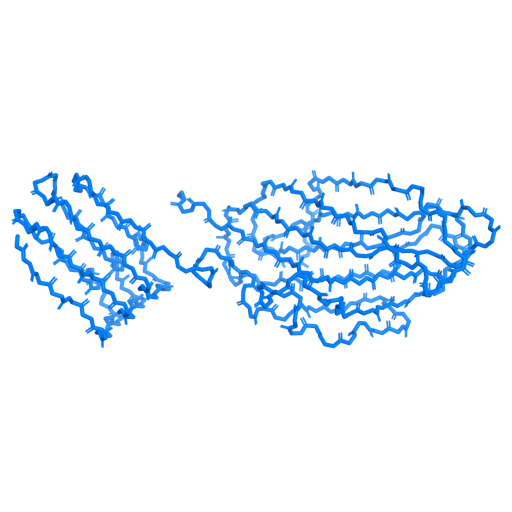A 1
ATOM 1446 C C . ASN A 1 190 ? 20.466 -12.955 -12.805 1.00 51.94 190 ASN A C 1
ATOM 1448 O O . ASN A 1 190 ? 21.230 -12.307 -12.084 1.00 51.94 190 ASN A O 1
ATOM 1452 N N . VAL A 1 191 ? 19.201 -12.572 -13.019 1.00 55.38 191 VAL A N 1
ATOM 1453 C CA . VAL A 1 191 ? 18.640 -11.412 -12.328 1.00 55.38 191 VAL A CA 1
ATOM 1454 C C . VAL A 1 191 ? 18.338 -11.758 -10.866 1.00 55.38 191 VAL A C 1
ATOM 1456 O O . VAL A 1 191 ? 17.225 -12.136 -10.520 1.00 55.38 191 VAL A O 1
ATOM 1459 N N . ASN A 1 192 ? 19.337 -11.628 -9.994 1.00 54.50 192 ASN A N 1
ATOM 1460 C CA . ASN A 1 192 ? 19.209 -12.004 -8.579 1.00 54.50 192 ASN A CA 1
ATOM 1461 C C . ASN A 1 192 ? 19.233 -10.809 -7.620 1.00 54.50 192 ASN A C 1
ATOM 1463 O O . ASN A 1 192 ? 19.206 -10.985 -6.400 1.00 54.50 192 ASN A O 1
ATOM 1467 N 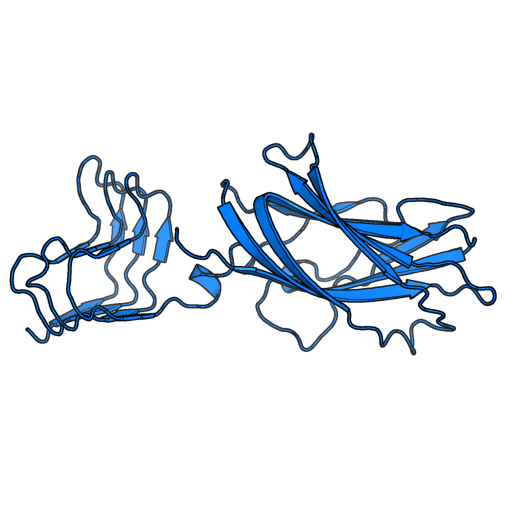N . SER A 1 193 ? 19.288 -9.586 -8.141 1.00 61.81 193 SER A N 1
ATOM 1468 C CA . SER A 1 193 ? 19.395 -8.395 -7.308 1.00 61.81 193 SER A CA 1
ATOM 1469 C C . SER A 1 193 ? 18.019 -7.939 -6.858 1.00 61.81 193 SER A C 1
ATOM 1471 O O . SER A 1 193 ? 17.355 -7.131 -7.500 1.00 61.81 193 SER A O 1
ATOM 1473 N N . THR A 1 194 ? 17.609 -8.501 -5.727 1.00 65.19 194 THR A N 1
ATOM 1474 C CA . THR A 1 194 ? 16.518 -7.976 -4.917 1.00 65.19 194 THR A CA 1
ATOM 1475 C C . THR A 1 194 ? 16.964 -6.678 -4.254 1.00 65.19 194 THR A C 1
ATOM 1477 O O . THR A 1 194 ? 17.949 -6.663 -3.516 1.00 65.19 194 THR A O 1
ATOM 1480 N N . ILE A 1 195 ? 16.214 -5.604 -4.481 1.00 72.44 195 ILE A N 1
ATOM 1481 C CA . ILE A 1 195 ? 16.380 -4.343 -3.755 1.00 72.44 195 ILE A CA 1
ATOM 1482 C C . ILE A 1 195 ? 15.264 -4.246 -2.734 1.00 72.44 195 ILE A C 1
ATOM 1484 O O . ILE A 1 195 ? 14.099 -4.412 -3.091 1.00 72.44 195 ILE A O 1
ATOM 1488 N N . LEU A 1 196 ? 15.639 -3.942 -1.494 1.00 69.75 196 LEU A N 1
ATOM 1489 C CA . LEU A 1 196 ? 14.710 -3.509 -0.464 1.00 69.75 196 LEU A CA 1
ATOM 1490 C C . LEU A 1 196 ? 14.787 -1.990 -0.366 1.00 69.75 196 LEU A C 1
ATOM 1492 O O . LEU A 1 196 ? 15.812 -1.444 0.042 1.00 69.75 196 LEU A O 1
ATOM 1496 N N . LEU A 1 197 ? 13.720 -1.314 -0.784 1.00 71.12 197 LEU A N 1
ATOM 1497 C CA . LEU A 1 197 ? 13.558 0.121 -0.580 1.00 71.12 197 LEU A CA 1
ATOM 1498 C C . LEU A 1 197 ? 12.479 0.325 0.479 1.00 71.12 197 LEU A C 1
ATOM 1500 O O . LEU A 1 197 ? 11.362 -0.171 0.323 1.00 71.12 197 LEU A O 1
ATOM 1504 N N . SER A 1 198 ? 12.836 1.069 1.523 1.00 73.31 198 SER A N 1
ATOM 1505 C CA . SER A 1 198 ? 11.909 1.531 2.548 1.00 73.31 198 SER A CA 1
ATOM 1506 C C . SER A 1 198 ? 11.877 3.055 2.588 1.00 73.31 198 SER A C 1
ATOM 1508 O O . SER A 1 198 ? 12.937 3.686 2.574 1.00 73.31 198 SER A O 1
ATOM 1510 N N . GLY A 1 199 ? 10.694 3.655 2.673 1.00 75.81 199 GLY A N 1
ATOM 1511 C CA . GLY A 1 199 ? 10.558 5.104 2.816 1.00 75.81 199 GLY A CA 1
ATOM 1512 C C . GLY A 1 199 ? 9.183 5.506 3.324 1.00 75.81 199 GLY A C 1
ATOM 1513 O O . GLY A 1 199 ? 8.202 4.835 3.027 1.00 75.81 199 GLY A O 1
ATOM 1514 N N . PHE A 1 200 ? 9.117 6.599 4.080 1.00 84.12 200 PHE A N 1
ATOM 1515 C CA . PHE A 1 200 ? 7.852 7.178 4.522 1.00 84.12 200 PHE A CA 1
ATOM 1516 C C . PHE A 1 200 ? 7.391 8.225 3.512 1.00 84.12 200 PHE A C 1
ATOM 1518 O O . PHE A 1 200 ? 8.164 9.123 3.161 1.00 84.12 200 PHE A O 1
ATOM 1525 N N . VAL A 1 201 ? 6.160 8.099 3.028 1.00 87.56 201 VAL A N 1
ATOM 1526 C CA . VAL A 1 201 ? 5.602 8.980 2.000 1.00 87.56 201 VAL A CA 1
ATOM 1527 C C . VAL A 1 201 ? 4.159 9.354 2.312 1.00 87.56 201 VAL A C 1
ATOM 1529 O O . VAL A 1 201 ? 3.450 8.605 2.976 1.00 87.56 201 VAL A O 1
ATOM 1532 N N . GLU A 1 202 ? 3.720 10.495 1.785 1.00 90.69 202 GLU A N 1
ATOM 1533 C CA . GLU A 1 202 ? 2.330 10.943 1.867 1.00 90.69 202 GLU A CA 1
ATOM 1534 C C . GLU A 1 202 ? 1.773 11.164 0.456 1.00 90.69 202 GLU A C 1
ATOM 1536 O O . GLU A 1 202 ? 2.388 11.848 -0.370 1.00 90.69 202 GLU A O 1
ATOM 1541 N N . GLY A 1 203 ? 0.624 10.561 0.159 1.00 92.44 203 GLY A N 1
ATOM 1542 C CA . GLY A 1 203 ? -0.039 10.696 -1.135 1.00 92.44 203 GLY A CA 1
ATOM 1543 C C . GLY A 1 203 ? -1.118 9.645 -1.363 1.00 92.44 203 GLY A C 1
ATOM 1544 O O . GLY A 1 203 ? -1.400 8.824 -0.496 1.00 92.44 203 GLY A O 1
ATOM 1545 N N . ARG A 1 204 ? -1.727 9.667 -2.549 1.00 94.62 204 ARG A N 1
ATOM 1546 C CA . ARG A 1 204 ? -2.707 8.663 -2.997 1.00 94.62 204 ARG A CA 1
ATOM 1547 C C . ARG A 1 204 ? -2.103 7.650 -3.956 1.00 94.62 204 ARG A C 1
ATOM 1549 O O . ARG A 1 204 ? -2.447 6.473 -3.924 1.00 94.62 204 ARG A O 1
ATOM 1556 N N . TYR A 1 205 ? -1.212 8.115 -4.818 1.00 97.12 205 TYR A N 1
ATOM 1557 C CA . TYR A 1 205 ? -0.571 7.297 -5.829 1.00 97.12 205 TYR A CA 1
ATOM 1558 C C . TYR A 1 205 ? 0.879 7.058 -5.456 1.00 97.12 205 TYR A C 1
ATOM 1560 O O . TYR A 1 205 ? 1.596 7.990 -5.087 1.00 97.12 205 TYR A O 1
ATOM 1568 N N . VAL A 1 206 ? 1.317 5.818 -5.626 1.00 95.06 206 VAL A N 1
ATOM 1569 C CA . VAL A 1 206 ? 2.714 5.411 -5.478 1.00 95.06 206 VAL A CA 1
ATOM 1570 C C . VAL A 1 206 ? 3.183 4.894 -6.825 1.00 95.06 206 VAL A C 1
ATOM 1572 O O . VAL A 1 206 ? 2.480 4.114 -7.467 1.00 95.06 206 VAL A O 1
ATOM 1575 N N . ARG A 1 207 ? 4.364 5.321 -7.268 1.00 95.31 207 ARG A N 1
ATOM 1576 C CA . ARG A 1 207 ? 4.945 4.873 -8.530 1.00 95.31 207 ARG A CA 1
ATOM 1577 C C . ARG A 1 207 ? 6.390 4.461 -8.366 1.00 95.31 207 ARG A C 1
ATOM 1579 O O . ARG A 1 207 ? 7.207 5.199 -7.818 1.00 95.31 207 ARG A O 1
ATOM 1586 N N . ILE A 1 208 ? 6.700 3.309 -8.944 1.00 93.38 208 ILE A N 1
ATOM 1587 C CA . ILE A 1 208 ? 8.067 2.845 -9.139 1.00 93.38 208 ILE A CA 1
ATOM 1588 C C . ILE A 1 208 ? 8.431 3.079 -10.599 1.00 93.38 208 ILE A C 1
ATOM 1590 O O . ILE A 1 208 ? 7.679 2.705 -11.503 1.00 93.38 208 ILE A O 1
ATOM 1594 N N . THR A 1 209 ? 9.582 3.705 -10.824 1.00 93.94 209 THR A N 1
ATOM 1595 C CA . THR A 1 209 ? 10.112 3.958 -12.165 1.00 93.94 209 THR A CA 1
ATOM 1596 C C . THR A 1 209 ? 11.461 3.277 -12.322 1.00 93.94 209 THR A C 1
ATOM 1598 O O . THR A 1 209 ? 12.389 3.571 -11.568 1.00 93.94 209 THR A O 1
ATOM 1601 N N . TRP A 1 210 ? 11.585 2.438 -13.346 1.00 92.88 210 TRP A N 1
ATOM 1602 C CA . TRP A 1 210 ? 12.856 1.915 -13.833 1.00 92.88 210 TRP A CA 1
ATOM 1603 C C . TRP A 1 210 ? 13.400 2.867 -14.896 1.00 92.88 210 TRP A C 1
ATOM 1605 O O . TRP A 1 210 ? 12.670 3.277 -15.802 1.00 92.88 210 TRP A O 1
ATOM 1615 N N . ALA A 1 211 ? 14.677 3.223 -14.810 1.00 92.06 211 ALA A N 1
ATOM 1616 C CA . ALA A 1 211 ? 15.346 4.074 -15.787 1.00 92.06 211 ALA A CA 1
ATOM 1617 C C . ALA A 1 211 ? 16.761 3.582 -16.106 1.00 92.06 211 ALA A C 1
ATOM 1619 O O . ALA A 1 211 ? 17.422 2.954 -15.275 1.00 92.06 211 ALA A O 1
ATOM 1620 N N . SER A 1 212 ? 17.229 3.893 -17.313 1.00 90.81 212 SER A N 1
ATOM 1621 C CA . SER A 1 212 ? 18.587 3.600 -17.755 1.00 90.81 212 SER A CA 1
ATOM 1622 C C . SER A 1 212 ? 19.566 4.697 -17.339 1.00 90.81 212 SER A C 1
ATOM 1624 O O . SER A 1 212 ? 19.298 5.893 -17.458 1.00 90.81 212 SER A O 1
ATOM 1626 N N . GLY A 1 213 ? 20.748 4.269 -16.905 1.00 84.25 213 GLY A N 1
ATOM 1627 C CA . GLY A 1 213 ? 21.895 5.109 -16.580 1.00 84.25 213 GLY A CA 1
ATOM 1628 C C . GLY A 1 213 ? 22.862 5.348 -17.740 1.00 84.25 213 GLY A C 1
ATOM 1629 O O . GLY A 1 213 ? 23.945 5.876 -17.513 1.00 84.25 213 GLY A O 1
ATOM 1630 N N . GLY A 1 214 ? 22.480 5.065 -18.992 1.00 80.88 214 GLY A N 1
ATOM 1631 C CA . GLY A 1 214 ? 23.122 5.675 -20.182 1.00 80.88 214 GLY A CA 1
ATOM 1632 C C . GLY A 1 214 ? 23.737 4.701 -21.155 1.00 80.88 214 GLY A C 1
ATOM 1633 O O . GLY A 1 214 ? 24.071 5.094 -22.269 1.00 80.88 214 GLY A O 1
ATOM 1634 N N . GLY A 1 215 ? 23.826 3.435 -20.760 1.00 81.50 215 GLY A N 1
ATOM 1635 C CA . GLY A 1 215 ? 24.124 2.348 -21.677 1.00 81.50 215 GLY A CA 1
ATOM 1636 C C . GLY A 1 215 ? 22.951 2.089 -22.621 1.00 81.50 215 GLY A C 1
ATOM 1637 O O . GLY A 1 215 ? 21.792 2.194 -22.225 1.00 81.50 215 GLY A O 1
ATOM 1638 N N . ALA A 1 216 ? 23.270 1.739 -23.865 1.00 87.06 216 ALA A N 1
ATOM 1639 C CA . ALA A 1 216 ? 22.293 1.216 -24.807 1.00 87.06 216 ALA A CA 1
ATOM 1640 C C . ALA A 1 216 ? 22.078 -0.287 -24.580 1.00 87.06 216 ALA A C 1
ATOM 1642 O O . ALA A 1 216 ? 23.060 -1.020 -24.439 1.00 87.06 216 ALA A O 1
ATOM 1643 N N . GLY A 1 217 ? 20.823 -0.734 -24.594 1.00 87.62 217 GLY A N 1
ATOM 1644 C CA . GLY A 1 217 ? 20.418 -2.138 -24.629 1.00 87.62 217 GLY A CA 1
ATOM 1645 C C . GLY A 1 217 ? 19.116 -2.412 -23.883 1.00 87.62 217 GLY A C 1
ATOM 1646 O O . GLY A 1 217 ? 18.370 -1.493 -23.542 1.00 87.62 217 GLY A O 1
ATOM 1647 N N . VAL A 1 218 ? 18.856 -3.695 -23.620 1.00 88.50 218 VAL A N 1
ATOM 1648 C CA . VAL A 1 218 ? 17.603 -4.152 -23.009 1.00 88.50 218 VAL A CA 1
ATOM 1649 C C . VAL A 1 218 ? 17.686 -4.066 -21.492 1.00 88.50 218 VAL A C 1
ATOM 1651 O O . VAL A 1 218 ? 18.569 -4.659 -20.869 1.00 88.50 218 VAL A O 1
ATOM 1654 N N . TYR A 1 219 ? 16.740 -3.345 -20.906 1.00 88.38 219 TYR A N 1
ATOM 1655 C CA . TYR A 1 219 ? 16.559 -3.219 -19.468 1.00 88.38 219 TYR A CA 1
ATOM 1656 C C . TYR A 1 219 ? 15.339 -4.011 -19.021 1.00 88.38 219 TYR A C 1
ATOM 1658 O O . TYR A 1 219 ? 14.325 -4.054 -19.718 1.00 88.38 219 TYR A O 1
ATOM 1666 N N . PHE A 1 220 ? 15.434 -4.597 -17.833 1.00 87.62 220 PHE A N 1
ATOM 1667 C CA . PHE A 1 220 ? 14.397 -5.415 -17.222 1.00 87.62 220 PHE A CA 1
ATOM 1668 C C . PHE A 1 220 ? 14.007 -4.843 -15.868 1.00 87.62 220 PHE A C 1
ATOM 1670 O O . PHE A 1 220 ? 14.849 -4.354 -15.106 1.00 87.62 220 PHE A O 1
ATOM 1677 N N . GLY A 1 221 ? 12.730 -4.978 -15.545 1.00 89.06 221 GLY A N 1
ATOM 1678 C CA . GLY A 1 221 ? 12.218 -4.729 -14.210 1.00 89.06 221 GLY A CA 1
ATOM 1679 C C . GLY A 1 221 ? 11.184 -5.775 -13.845 1.00 89.06 221 GLY A C 1
ATOM 1680 O O . GLY A 1 221 ? 10.470 -6.267 -14.713 1.00 89.06 221 GLY A O 1
ATOM 1681 N N . ALA A 1 222 ? 11.124 -6.130 -12.569 1.00 88.88 222 ALA A N 1
ATOM 1682 C CA . ALA A 1 222 ? 10.030 -6.926 -12.032 1.00 88.88 222 ALA A CA 1
ATOM 1683 C C . ALA A 1 222 ? 9.765 -6.545 -10.579 1.00 88.88 222 ALA A C 1
ATOM 1685 O O . ALA A 1 222 ? 10.600 -5.917 -9.919 1.00 88.88 222 ALA A O 1
ATOM 1686 N N . VAL A 1 223 ? 8.613 -6.956 -10.071 1.00 90.69 223 VAL A N 1
ATOM 1687 C CA . VAL A 1 223 ? 8.199 -6.712 -8.693 1.00 90.69 223 VAL A CA 1
ATOM 1688 C C . VAL A 1 223 ? 7.839 -8.042 -8.060 1.00 90.69 223 VAL A C 1
ATOM 1690 O O . VAL A 1 223 ? 7.039 -8.797 -8.601 1.00 90.69 223 VAL A O 1
ATOM 1693 N N . TYR A 1 224 ? 8.446 -8.349 -6.918 1.00 89.94 224 TYR A N 1
ATOM 1694 C CA . TYR A 1 224 ? 7.947 -9.439 -6.085 1.00 89.94 224 TYR A CA 1
ATOM 1695 C C . TYR A 1 224 ? 6.739 -8.935 -5.309 1.00 89.94 224 TYR A C 1
ATOM 1697 O O . TYR A 1 224 ? 5.654 -9.460 -5.479 1.00 89.94 224 TYR A O 1
ATOM 1705 N N . GLU A 1 225 ? 6.932 -7.868 -4.535 1.00 91.44 225 GLU A N 1
ATOM 1706 C CA . GLU A 1 225 ? 5.904 -7.310 -3.662 1.00 91.44 225 GLU A CA 1
ATOM 1707 C C . GLU A 1 225 ? 6.194 -5.828 -3.401 1.00 91.44 225 GLU A C 1
ATOM 1709 O O . GLU A 1 225 ? 7.357 -5.421 -3.263 1.00 91.44 225 GLU A O 1
ATOM 1714 N N . VAL A 1 226 ? 5.130 -5.033 -3.298 1.00 92.06 226 VAL A N 1
ATOM 1715 C CA . VAL A 1 226 ? 5.136 -3.662 -2.785 1.00 92.06 226 VAL A CA 1
ATOM 1716 C C . VAL A 1 226 ? 4.044 -3.544 -1.735 1.00 92.06 226 VAL A C 1
ATOM 1718 O O . VAL A 1 226 ? 2.887 -3.889 -1.961 1.00 92.06 226 VAL A O 1
ATOM 1721 N N . GLN A 1 227 ? 4.418 -3.009 -0.582 1.00 92.62 227 GLN A N 1
ATOM 1722 C CA . GLN A 1 227 ? 3.521 -2.760 0.532 1.00 92.62 227 GLN A CA 1
ATOM 1723 C C . GLN A 1 227 ? 3.551 -1.282 0.879 1.00 92.62 227 GLN A C 1
ATOM 1725 O O . GLN A 1 227 ? 4.624 -0.688 0.938 1.00 92.62 227 GLN A O 1
ATOM 1730 N N . ALA A 1 228 ? 2.381 -0.704 1.127 1.00 92.62 228 ALA A N 1
ATOM 1731 C CA . ALA A 1 228 ? 2.228 0.621 1.708 1.00 92.62 228 ALA A CA 1
ATOM 1732 C C . ALA A 1 228 ? 1.573 0.469 3.075 1.00 92.62 228 ALA A C 1
ATOM 1734 O O . ALA A 1 228 ? 0.352 0.364 3.173 1.00 92.62 228 ALA A O 1
ATOM 1735 N N . ILE A 1 229 ? 2.398 0.380 4.111 1.00 89.75 229 ILE A N 1
ATOM 1736 C CA . ILE A 1 229 ? 1.951 0.155 5.479 1.00 89.75 229 ILE A CA 1
ATOM 1737 C C . ILE A 1 229 ? 1.464 1.479 6.053 1.00 89.75 229 ILE A C 1
ATOM 1739 O O . ILE A 1 229 ? 2.256 2.394 6.264 1.00 89.75 229 ILE A O 1
ATOM 1743 N N . ASP A 1 230 ? 0.160 1.579 6.271 1.00 86.31 230 ASP A N 1
ATOM 1744 C CA . ASP A 1 230 ? -0.457 2.679 6.996 1.00 86.31 230 ASP A CA 1
ATOM 1745 C C . ASP A 1 230 ? -0.126 2.550 8.483 1.00 86.31 230 ASP A C 1
ATOM 1747 O O . ASP A 1 230 ? -0.404 1.523 9.108 1.00 86.31 230 ASP A O 1
ATOM 1751 N N . GLU A 1 231 ? 0.500 3.586 9.033 1.00 69.19 231 GLU A N 1
ATOM 1752 C CA . GLU A 1 231 ? 0.867 3.637 10.449 1.00 69.19 231 GLU A CA 1
ATOM 1753 C C . GLU A 1 231 ? -0.297 4.098 11.345 1.00 69.19 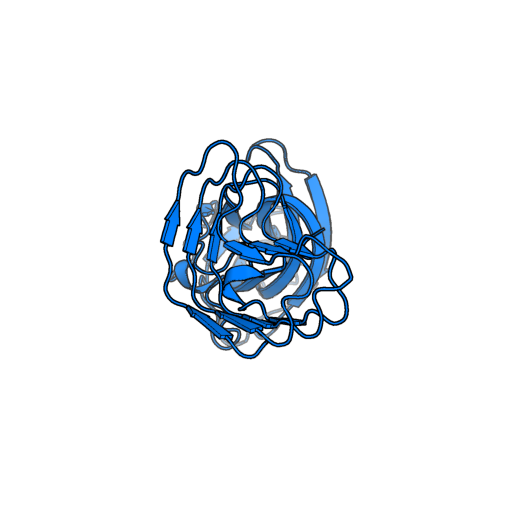231 GLU A C 1
ATOM 1755 O O . GLU A 1 231 ? -0.158 4.098 12.565 1.00 69.19 231 GLU A O 1
ATOM 1760 N N . GLY A 1 232 ? -1.460 4.425 10.767 1.00 57.78 232 GLY A N 1
ATOM 1761 C CA . GLY A 1 232 ? -2.696 4.683 11.506 1.00 57.78 232 GLY A CA 1
ATOM 1762 C C . GLY A 1 232 ? -2.691 5.977 12.320 1.00 57.78 232 GLY A C 1
ATOM 1763 O O . GLY A 1 232 ? -3.357 6.027 13.354 1.00 57.78 232 GLY A O 1
ATOM 1764 N N . VAL A 1 233 ? -1.935 6.990 11.881 1.00 47.03 233 VAL A N 1
ATOM 1765 C CA . VAL A 1 233 ? -1.817 8.294 12.563 1.00 47.03 233 VAL A CA 1
ATOM 1766 C C . VAL A 1 233 ? -2.971 9.225 12.212 1.00 47.03 233 VAL A C 1
ATOM 1768 O O . VAL A 1 233 ? -3.256 9.377 11.002 1.00 47.03 233 VAL A O 1
#

Solvent-accessible surface area (backbone atoms only — not comparable to full-atom values): 11719 Å² total; per-residue (Å²): 86,78,50,77,50,60,72,46,78,27,66,60,35,75,84,31,50,39,41,76,45,54,77,64,51,16,43,29,40,40,30,53,26,39,18,32,41,9,35,25,20,21,34,28,33,73,28,58,61,18,29,51,29,35,42,32,60,57,46,65,45,73,25,63,69,31,57,68,42,80,44,38,35,73,61,45,78,46,74,44,67,71,74,30,18,62,26,52,67,44,55,45,50,76,46,78,38,76,40,66,47,46,64,38,57,43,31,7,62,84,46,78,86,52,77,26,23,65,22,31,23,78,38,82,36,69,40,78,35,30,36,41,36,39,74,51,89,47,74,44,60,23,42,33,42,34,37,32,39,56,40,32,56,32,94,79,67,35,31,44,33,41,35,43,32,31,13,78,75,82,75,61,73,48,73,81,51,69,53,81,41,84,49,79,29,85,42,87,93,63,65,74,54,69,44,79,52,73,50,79,48,69,31,21,28,46,31,45,33,40,27,40,59,45,40,54,40,44,35,38,38,29,30,16,25,39,39,30,34,48,78,82,125

Sequence (233 aa):
DWNIISDNQCLNSTNADGIYVSTDANDNLITDNLCLDNGNYGINIVHSTCDRNVLENNRFNGNGAGTINDSGTDTEIRLTMAQMNRLYGVTPTAAIWDLDPSSLERCGDGTWDASTGIGNRDVGAWATVGTLTWDMTLNYSVAINMKILVGNDIGGGGDCIIYLDVSYDNTNWIRYGHINLQLYMQSLANVNSTILLSGFVEGRYVRITWASGGGAGVYFGAVYEVQAIDEGV

pLDDT: mean 86.54, std 12.51, range [42.75, 97.38]